Protein AF-A0A0C9UKM1-F1 (afdb_monomer_lite)

Foldseek 3Di:
DDDDDDDDDDDPPPDDDADPVRVCVVDVDPQWDWDDDVPDIDIDGNPDDPPDPVVVVVVVVVVVVVVVVVVVVVVVVVVVVVVVVVVVVVVVVVVVVVVVVVVVVVVVVVVVVVVVVVVVVVVVVVVVVVVVVVVVVVVCCVVCVVPPVVCVVVVNDPVVPPPPPVPPDPDDDDDDPPPPPPPPPPPPPDPPPDPDPPDDDDDDDDDDDDDDDD

pLDDT: mean 70.74, std 19.07, range [40.56, 98.5]

Secondary structure (DSSP, 8-state):
------------TT-----HHHHHHH---TTEEEEEETTEEEEEETTT-----HHHHHHHHHHHHHHHHHHHHHHHHHHHHHHHHHHHHHHHHHHHHHHHHHHHHHHHHHHHHHHHHHHHHHHHHHHHHHHHHHHHHHHHHHHHTT-HHHHHHTT--GGGS----------------------------PPP------------------PPP-

Sequence (214 aa):
MDNEHHAQMQMDSSTHPMSAIQAFKMDPSNEWVIESIPGFVAIKHKMGCSICDASASHFRYRDDYHRLLEDHNVLKETLNSAEALAEELTIQNLTDQVQSLEKELQETKDNSVELSHNEDIILENKRLKRELDYYVGRAQYALHGKDAAWAEKNGYRLSDIPASDDEDDDEDPTGLPTITEDIPQHIPVIPPNSRAHITSKKSGNGSQVIEDHC

Radius of gyration: 57.56 Å; chains: 1; bounding box: 93×78×146 Å

Structure (mmCIF, N/CA/C/O backbone):
data_AF-A0A0C9UKM1-F1
#
_entry.id   AF-A0A0C9UKM1-F1
#
loop_
_atom_site.group_PDB
_atom_site.id
_atom_site.type_symbol
_atom_site.label_atom_id
_atom_site.label_alt_id
_atom_site.label_comp_id
_atom_site.label_asym_id
_atom_site.label_entity_id
_atom_site.label_seq_id
_atom_site.pdbx_PDB_ins_code
_atom_site.Cartn_x
_atom_site.Cartn_y
_atom_site.Cartn_z
_atom_site.occupancy
_atom_site.B_iso_or_equiv
_atom_site.auth_seq_id
_atom_site.auth_comp_id
_atom_site.auth_asym_id
_atom_site.auth_atom_id
_atom_site.pdbx_PDB_model_num
ATOM 1 N N . MET A 1 1 ? 31.462 52.657 -62.375 1.00 49.00 1 MET A N 1
ATOM 2 C CA . MET A 1 1 ? 30.410 51.912 -63.086 1.00 49.00 1 MET A CA 1
ATOM 3 C C . MET A 1 1 ? 31.157 51.048 -64.067 1.00 49.00 1 MET A C 1
ATOM 5 O O . MET A 1 1 ? 31.519 51.576 -65.101 1.00 49.00 1 MET A O 1
ATOM 9 N N . ASP A 1 2 ? 31.418 49.789 -63.733 1.00 45.34 2 ASP A N 1
ATOM 10 C CA . ASP A 1 2 ? 32.060 48.838 -64.643 1.00 45.34 2 ASP A CA 1
ATOM 11 C C . ASP A 1 2 ? 31.388 47.486 -64.389 1.00 45.34 2 ASP A C 1
ATOM 13 O O . ASP A 1 2 ? 31.526 46.913 -63.310 1.00 45.34 2 ASP A O 1
ATOM 17 N N . ASN A 1 3 ? 30.545 47.058 -65.329 1.00 46.44 3 ASN A N 1
ATOM 18 C CA . ASN A 1 3 ? 29.787 45.812 -65.264 1.00 46.44 3 ASN A CA 1
ATOM 19 C C . ASN A 1 3 ? 30.281 44.933 -66.418 1.00 46.44 3 ASN A C 1
ATOM 21 O O . ASN A 1 3 ? 29.969 45.189 -67.581 1.00 46.44 3 ASN A O 1
ATOM 25 N N . GLU A 1 4 ? 31.123 43.959 -66.095 1.00 58.12 4 GLU A N 1
ATOM 26 C CA . GLU A 1 4 ? 31.757 43.057 -67.053 1.00 58.12 4 GLU A CA 1
ATOM 27 C C . GLU A 1 4 ? 30.835 41.847 -67.276 1.00 58.12 4 GLU A C 1
ATOM 29 O O . GLU A 1 4 ? 30.519 41.092 -66.354 1.00 58.12 4 GLU A O 1
ATOM 34 N N . HIS A 1 5 ? 30.324 41.692 -68.497 1.00 54.28 5 HIS A N 1
ATOM 35 C CA . HIS A 1 5 ? 29.411 40.609 -68.853 1.00 54.28 5 HIS A CA 1
ATOM 36 C C . HIS A 1 5 ? 30.189 39.309 -69.097 1.00 54.28 5 HIS A C 1
ATOM 38 O O . HIS A 1 5 ? 30.732 39.092 -70.179 1.00 54.28 5 HIS A O 1
ATOM 44 N N . HIS A 1 6 ? 30.205 38.412 -68.109 1.00 49.19 6 HIS A N 1
ATOM 45 C CA . HIS A 1 6 ? 30.676 37.040 -68.294 1.00 49.19 6 HIS A CA 1
ATOM 46 C C . HIS A 1 6 ? 29.649 36.249 -69.124 1.00 49.19 6 HIS A C 1
ATOM 48 O O . HIS A 1 6 ? 28.580 35.880 -68.638 1.00 49.19 6 HIS A O 1
ATOM 54 N N . ALA A 1 7 ? 29.966 35.995 -70.395 1.00 52.91 7 ALA A N 1
ATOM 55 C CA . ALA A 1 7 ? 29.192 35.101 -71.249 1.00 52.91 7 ALA A CA 1
ATOM 56 C C . ALA A 1 7 ? 29.355 33.650 -70.761 1.00 52.91 7 ALA A C 1
ATOM 58 O O . ALA A 1 7 ? 30.444 33.078 -70.820 1.00 52.91 7 ALA A O 1
ATOM 59 N N . GLN A 1 8 ? 28.273 33.055 -70.260 1.00 50.41 8 GLN A N 1
ATOM 60 C CA . GLN A 1 8 ? 28.233 31.658 -69.841 1.00 50.41 8 GLN A CA 1
ATOM 61 C C . GLN A 1 8 ? 27.955 30.783 -71.075 1.00 50.41 8 GLN A C 1
ATOM 63 O O . GLN A 1 8 ? 26.865 30.824 -71.644 1.00 50.41 8 GLN A O 1
ATOM 68 N N . MET A 1 9 ? 28.958 30.022 -71.521 1.00 52.75 9 MET A N 1
ATOM 69 C CA . MET A 1 9 ? 28.810 29.020 -72.582 1.00 52.75 9 MET A CA 1
ATOM 70 C C . MET A 1 9 ? 27.827 27.941 -72.100 1.00 52.75 9 MET A C 1
ATOM 72 O O . MET A 1 9 ? 28.118 27.226 -71.141 1.00 52.75 9 MET A O 1
ATOM 76 N N . GLN A 1 10 ? 26.654 27.838 -72.730 1.00 50.88 10 GLN A N 1
ATOM 77 C CA . GLN A 1 10 ? 25.724 26.738 -72.477 1.00 50.88 10 GLN A CA 1
ATOM 78 C C . GLN A 1 10 ? 26.322 25.450 -73.054 1.00 50.88 10 GLN A C 1
ATOM 80 O O . GLN A 1 10 ? 26.506 25.325 -74.262 1.00 50.88 10 GLN A O 1
ATOM 85 N N . MET A 1 11 ? 26.668 24.510 -72.174 1.00 44.97 11 MET A N 1
ATOM 86 C CA . MET A 1 11 ? 26.992 23.134 -72.541 1.00 44.97 11 MET A CA 1
ATOM 87 C C . MET A 1 11 ? 25.672 22.379 -72.711 1.00 44.97 11 MET A C 1
ATOM 89 O O . MET A 1 11 ? 24.899 22.265 -71.756 1.00 44.97 11 MET A O 1
ATOM 93 N N . ASP A 1 12 ? 25.415 21.864 -73.912 1.00 40.75 12 ASP A N 1
ATOM 94 C CA . ASP A 1 12 ? 24.258 21.015 -74.183 1.00 40.75 12 ASP A CA 1
ATOM 95 C C . ASP A 1 12 ? 24.246 19.829 -73.206 1.00 40.75 12 ASP A C 1
ATOM 97 O O . ASP A 1 12 ? 25.079 18.922 -73.269 1.00 40.75 12 ASP A O 1
ATOM 101 N N . SER A 1 13 ? 23.271 19.812 -72.294 1.00 50.56 13 SER A N 1
ATOM 102 C CA . SER A 1 13 ? 23.113 18.781 -71.252 1.00 50.56 13 SER A CA 1
ATOM 103 C C . SER A 1 13 ? 22.636 17.423 -71.800 1.00 50.56 13 SER A C 1
ATOM 105 O O . SER A 1 13 ? 22.128 16.586 -71.059 1.00 50.56 13 SER A O 1
ATOM 107 N N . SER A 1 14 ? 22.787 17.179 -73.105 1.00 49.12 14 SER A N 1
ATOM 108 C CA . SER A 1 14 ? 22.313 15.965 -73.777 1.00 49.12 14 SER A CA 1
ATOM 109 C C . SER A 1 14 ? 23.316 14.804 -73.740 1.00 49.12 14 SER A C 1
ATOM 111 O O . SER A 1 14 ? 22.990 13.710 -74.205 1.00 49.12 14 SER A O 1
ATOM 113 N N . THR A 1 15 ? 24.519 14.988 -73.191 1.00 53.03 15 THR A N 1
ATOM 114 C CA . THR A 1 15 ? 25.476 13.881 -73.050 1.00 53.03 15 THR A CA 1
ATOM 115 C C . THR A 1 15 ? 25.157 13.103 -71.779 1.00 53.03 15 THR A C 1
ATOM 117 O O . THR A 1 15 ? 25.587 13.468 -70.688 1.00 53.03 15 THR A O 1
ATOM 120 N N . HIS A 1 16 ? 24.367 12.036 -71.906 1.00 58.25 16 HIS A N 1
ATOM 121 C CA . HIS A 1 16 ? 24.174 11.093 -70.807 1.00 58.25 16 HIS A CA 1
ATOM 122 C C . HIS A 1 16 ? 25.523 10.459 -70.432 1.00 58.25 16 HIS A C 1
ATOM 124 O O . HIS A 1 16 ? 26.166 9.866 -71.305 1.00 58.25 16 HIS A O 1
ATOM 130 N N . PRO A 1 17 ? 25.968 10.559 -69.165 1.00 51.62 17 PRO A N 1
ATOM 131 C CA . PRO A 1 17 ? 27.183 9.891 -68.725 1.00 51.62 17 PRO A CA 1
ATOM 132 C C . PRO A 1 17 ? 26.976 8.379 -68.845 1.00 51.62 17 PRO A C 1
ATOM 134 O O . PRO A 1 17 ? 26.131 7.786 -68.175 1.00 51.62 17 PRO A O 1
ATOM 137 N N . MET A 1 18 ? 27.719 7.760 -69.757 1.00 63.69 18 MET A N 1
ATOM 138 C CA . MET A 1 18 ? 27.618 6.335 -70.039 1.00 63.69 18 MET A CA 1
ATOM 139 C C . MET A 1 18 ? 28.352 5.547 -68.947 1.00 63.69 18 MET A C 1
ATOM 141 O O . MET A 1 18 ? 29.504 5.841 -68.631 1.00 63.69 18 MET A O 1
ATOM 145 N N . SER A 1 19 ? 27.694 4.544 -68.358 1.00 64.19 19 SER A N 1
ATOM 146 C CA . SER A 1 19 ? 28.331 3.669 -67.363 1.00 64.19 19 SER A CA 1
ATOM 147 C C . SER A 1 19 ? 29.469 2.863 -67.998 1.00 64.19 19 SER A C 1
ATOM 149 O O . SER A 1 19 ? 29.355 2.430 -69.144 1.00 64.19 19 SER A O 1
ATOM 151 N N . ALA A 1 20 ? 30.535 2.585 -67.241 1.00 57.16 20 ALA A N 1
ATOM 152 C CA . ALA A 1 20 ? 31.678 1.788 -67.700 1.00 57.16 20 ALA A CA 1
ATOM 153 C C . ALA A 1 20 ? 31.264 0.411 -68.260 1.00 57.16 20 ALA A C 1
ATOM 155 O O . ALA A 1 20 ? 31.807 -0.048 -69.261 1.00 57.16 20 ALA A O 1
ATOM 156 N N . ILE A 1 21 ? 30.240 -0.218 -67.671 1.00 65.12 21 ILE A N 1
ATOM 157 C CA . ILE A 1 21 ? 29.691 -1.501 -68.147 1.00 65.12 21 ILE A CA 1
ATOM 158 C C . ILE A 1 21 ? 29.019 -1.335 -69.516 1.00 65.12 21 ILE A C 1
ATOM 160 O O . ILE A 1 21 ? 29.056 -2.230 -70.358 1.00 65.12 21 ILE A O 1
ATOM 164 N N . GLN A 1 22 ? 28.377 -0.192 -69.735 1.00 66.25 22 GLN A N 1
ATOM 165 C CA . GLN A 1 22 ? 27.657 0.113 -70.964 1.00 66.25 22 GLN A CA 1
ATOM 166 C C . GLN A 1 22 ? 28.630 0.487 -72.091 1.00 66.25 22 GLN A C 1
ATOM 168 O O . GLN A 1 22 ? 28.449 0.025 -73.213 1.00 66.25 22 GLN A O 1
ATOM 173 N N . ALA A 1 23 ? 29.708 1.209 -71.772 1.00 64.12 23 ALA A N 1
ATOM 174 C CA . ALA A 1 23 ? 30.808 1.477 -72.695 1.00 64.12 23 ALA A CA 1
ATOM 175 C C . ALA A 1 23 ? 31.527 0.182 -73.127 1.00 64.12 23 ALA A C 1
ATOM 177 O O . ALA A 1 23 ? 31.704 -0.041 -74.321 1.00 64.12 23 ALA A O 1
ATOM 178 N N . PHE A 1 24 ? 31.833 -0.722 -72.184 1.00 62.81 24 PHE A N 1
ATOM 179 C CA . PHE A 1 24 ? 32.442 -2.028 -72.483 1.00 62.81 24 PHE A CA 1
ATOM 180 C C . PHE A 1 24 ? 31.588 -2.886 -73.430 1.00 62.81 24 PHE A C 1
ATOM 182 O O . PHE A 1 24 ? 32.108 -3.597 -74.284 1.00 62.81 24 PHE A O 1
ATOM 189 N N . LYS A 1 25 ? 30.257 -2.815 -73.298 1.00 67.62 25 LYS A N 1
ATOM 190 C CA . LYS A 1 25 ? 29.329 -3.526 -74.191 1.00 67.62 25 LYS A CA 1
ATOM 191 C C . LYS A 1 25 ? 29.292 -2.951 -75.609 1.00 67.62 25 LYS A C 1
ATOM 193 O O . LYS A 1 25 ? 28.991 -3.696 -76.536 1.00 67.62 25 LYS A O 1
ATOM 198 N N . MET A 1 26 ? 29.523 -1.648 -75.759 1.00 66.31 26 MET A N 1
ATOM 199 C CA . MET A 1 26 ? 29.434 -0.941 -77.041 1.00 66.31 26 MET A CA 1
ATOM 200 C C . MET A 1 26 ? 30.730 -1.049 -77.853 1.00 66.31 26 MET A C 1
ATOM 202 O O . MET A 1 26 ? 30.659 -1.109 -79.077 1.00 66.31 26 MET A O 1
ATOM 206 N N . ASP A 1 27 ? 31.887 -1.115 -77.187 1.00 60.91 27 ASP A N 1
ATOM 207 C CA . ASP A 1 27 ? 33.191 -1.314 -77.824 1.00 60.91 27 ASP A CA 1
ATOM 208 C C . ASP A 1 27 ? 34.017 -2.379 -77.072 1.00 60.91 27 ASP A C 1
ATOM 210 O O . ASP A 1 27 ? 34.777 -2.057 -76.151 1.00 60.91 27 ASP A O 1
ATOM 214 N N . PRO A 1 28 ? 33.869 -3.669 -77.435 1.00 59.16 28 PRO A N 1
ATOM 215 C CA . PRO A 1 28 ? 34.593 -4.777 -76.818 1.00 59.16 28 PRO A CA 1
ATOM 216 C C . PRO A 1 28 ? 36.041 -4.882 -77.330 1.00 59.16 28 PRO A C 1
ATOM 218 O O . PRO A 1 28 ? 36.555 -5.988 -77.523 1.00 59.16 28 PRO A O 1
ATOM 221 N N . SER A 1 29 ? 36.703 -3.751 -77.597 1.00 58.09 29 SER A N 1
ATOM 222 C CA . SER A 1 29 ? 38.094 -3.747 -78.041 1.00 58.09 29 SER A CA 1
ATOM 223 C C . SER A 1 29 ? 38.993 -4.446 -77.011 1.00 58.09 29 SER A C 1
ATOM 225 O O . SER A 1 29 ? 38.740 -4.473 -75.805 1.00 58.09 29 SER A O 1
ATOM 227 N N . ASN A 1 30 ? 40.077 -5.045 -77.487 1.00 52.91 30 ASN A N 1
ATOM 228 C CA . ASN A 1 30 ? 41.067 -5.788 -76.702 1.00 52.91 30 ASN A CA 1
ATOM 229 C C . ASN A 1 30 ? 41.962 -4.892 -75.809 1.00 52.91 30 ASN A C 1
ATOM 231 O O . ASN A 1 30 ? 43.059 -5.298 -75.419 1.00 52.91 30 ASN A O 1
ATOM 235 N N . GLU A 1 31 ? 41.507 -3.679 -75.480 1.00 60.69 31 GLU A N 1
ATOM 236 C CA . GLU A 1 31 ? 42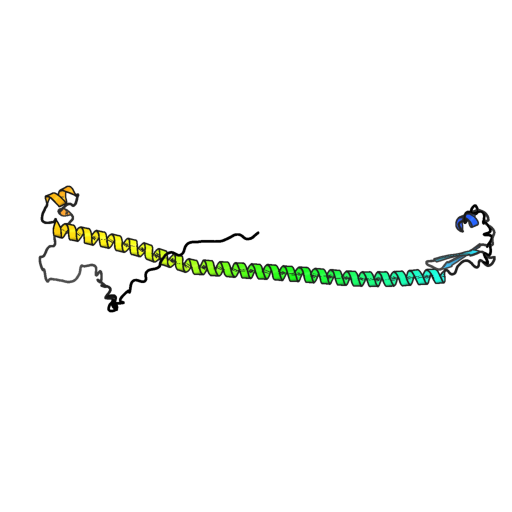.217 -2.679 -74.675 1.00 60.69 31 GLU A CA 1
ATOM 237 C C . GLU A 1 31 ? 41.750 -2.606 -73.210 1.00 60.69 31 GLU A C 1
ATOM 239 O O . GLU A 1 31 ? 42.205 -1.745 -72.458 1.00 60.69 31 GLU A O 1
ATOM 244 N N . TRP A 1 32 ? 40.895 -3.521 -72.754 1.00 63.56 32 TRP A N 1
ATOM 245 C CA . TRP A 1 32 ? 40.498 -3.612 -71.345 1.00 63.56 32 TRP A CA 1
ATOM 246 C C . TRP A 1 32 ? 41.295 -4.701 -70.621 1.00 63.56 32 TRP A C 1
ATOM 248 O O . TRP A 1 32 ? 41.312 -5.856 -71.044 1.00 63.56 32 TRP A O 1
ATOM 258 N N . VAL A 1 33 ? 41.938 -4.346 -69.508 1.00 65.88 33 VAL A N 1
ATOM 259 C CA . VAL A 1 33 ? 42.635 -5.298 -68.633 1.00 65.88 33 VAL A CA 1
ATOM 260 C C . VAL A 1 33 ? 41.828 -5.462 -67.350 1.00 65.88 33 VAL A C 1
ATOM 262 O O . VAL A 1 33 ? 41.538 -4.483 -66.660 1.00 65.88 33 VAL A O 1
ATOM 265 N N . ILE A 1 34 ? 41.463 -6.707 -67.040 1.00 66.38 34 ILE A N 1
ATOM 266 C CA . ILE A 1 34 ? 40.813 -7.078 -65.782 1.00 66.38 34 ILE A CA 1
ATOM 267 C C . ILE A 1 34 ? 41.889 -7.657 -64.868 1.00 66.38 34 ILE A C 1
ATOM 269 O O . ILE A 1 34 ? 42.393 -8.752 -65.111 1.00 66.38 34 ILE A O 1
ATOM 273 N N . GLU A 1 35 ? 42.240 -6.923 -63.819 1.00 65.62 35 GLU A N 1
ATOM 274 C CA . GLU A 1 35 ? 43.090 -7.427 -62.743 1.00 65.62 35 GLU A CA 1
ATOM 275 C C . GLU A 1 35 ? 42.194 -7.838 -61.577 1.00 65.62 35 GLU A C 1
ATOM 277 O O . GLU A 1 35 ? 41.411 -7.037 -61.061 1.00 65.62 35 GLU A O 1
ATOM 282 N N . SER A 1 36 ? 42.300 -9.097 -61.155 1.00 64.94 36 SER A N 1
ATOM 283 C CA . SER A 1 36 ? 41.621 -9.588 -59.961 1.00 64.94 36 SER A CA 1
ATOM 284 C C . SER A 1 36 ? 42.643 -10.046 -58.934 1.00 64.94 36 SER A C 1
ATOM 286 O O . SER A 1 36 ? 43.558 -10.811 -59.232 1.00 64.94 36 SER A O 1
ATOM 288 N N . ILE A 1 37 ? 42.452 -9.565 -57.713 1.00 61.66 37 ILE A N 1
ATOM 289 C CA . ILE A 1 37 ? 43.091 -10.051 -56.492 1.00 61.66 37 ILE A CA 1
ATOM 290 C C . ILE A 1 37 ? 41.968 -10.506 -55.551 1.00 61.66 37 ILE A C 1
ATOM 292 O O . ILE A 1 37 ? 40.868 -9.956 -55.632 1.00 61.66 37 ILE A O 1
ATOM 296 N N . PRO A 1 38 ? 42.178 -11.509 -54.679 1.00 59.75 38 PRO A N 1
ATOM 297 C CA . PRO A 1 38 ? 41.107 -12.038 -53.835 1.00 59.75 38 PRO A CA 1
ATOM 298 C C . PRO A 1 38 ? 40.363 -10.927 -53.073 1.00 59.75 38 PRO A C 1
ATOM 300 O O . PRO A 1 38 ? 40.965 -10.195 -52.292 1.00 59.75 38 PRO A O 1
ATOM 303 N N . GLY A 1 39 ? 39.058 -10.791 -53.337 1.00 68.38 39 GLY A N 1
ATOM 304 C CA . GLY A 1 39 ? 38.183 -9.768 -52.749 1.00 68.38 39 GLY A CA 1
ATOM 305 C C . GLY A 1 39 ? 37.913 -8.532 -53.619 1.00 68.38 39 GLY A C 1
ATOM 306 O O . GLY A 1 39 ? 36.989 -7.788 -53.303 1.00 68.38 39 GLY A O 1
ATOM 307 N N . PHE A 1 40 ? 38.643 -8.321 -54.723 1.00 57.28 40 PHE A N 1
ATOM 308 C CA . PHE A 1 40 ? 38.473 -7.150 -55.592 1.00 57.28 40 PHE A CA 1
ATOM 309 C C . PHE A 1 40 ? 38.677 -7.465 -57.083 1.00 57.28 40 PHE A C 1
ATOM 311 O O . PHE A 1 40 ? 39.503 -8.291 -57.480 1.00 57.28 40 PHE A O 1
ATOM 318 N N . VAL A 1 41 ? 37.935 -6.753 -57.933 1.00 68.81 41 VAL A N 1
ATOM 319 C CA . VAL A 1 41 ? 38.099 -6.775 -59.392 1.00 68.81 41 VAL A CA 1
ATOM 320 C C . VAL A 1 41 ? 38.253 -5.338 -59.869 1.00 68.81 41 VAL A C 1
ATOM 322 O O . VAL A 1 41 ? 37.372 -4.512 -59.639 1.00 68.81 41 VAL A O 1
ATOM 325 N N . ALA A 1 42 ? 39.369 -5.042 -60.529 1.00 64.88 42 ALA A N 1
ATOM 326 C CA . ALA A 1 42 ? 39.619 -3.756 -61.160 1.00 64.88 42 ALA A CA 1
ATOM 327 C C . ALA A 1 42 ? 39.600 -3.925 -62.682 1.00 64.88 42 ALA A C 1
ATOM 329 O O . ALA A 1 42 ? 40.299 -4.776 -63.230 1.00 64.88 42 ALA A O 1
ATOM 330 N N . ILE A 1 43 ? 38.808 -3.099 -63.365 1.00 66.44 43 ILE A N 1
ATOM 331 C CA . ILE A 1 43 ? 38.760 -3.041 -64.829 1.00 66.44 43 ILE A CA 1
ATOM 332 C C . ILE A 1 43 ? 39.427 -1.733 -65.243 1.00 66.44 43 ILE A C 1
ATOM 334 O O . ILE A 1 43 ? 38.946 -0.657 -64.889 1.00 66.44 43 ILE A O 1
ATOM 338 N N . LYS A 1 44 ? 40.550 -1.819 -65.958 1.00 64.88 44 LYS A N 1
ATOM 339 C CA . LYS A 1 44 ? 41.318 -0.658 -66.423 1.00 64.88 44 LYS A CA 1
ATOM 340 C C . LYS A 1 44 ? 41.306 -0.599 -67.947 1.00 64.88 44 LYS A C 1
ATOM 342 O O . LYS A 1 44 ? 41.469 -1.620 -68.613 1.00 64.88 44 LYS A O 1
ATOM 347 N N . HIS A 1 45 ? 41.145 0.604 -68.487 1.00 60.47 45 HIS A N 1
ATOM 348 C CA . HIS A 1 45 ? 41.330 0.879 -69.910 1.00 60.47 45 HIS A CA 1
ATOM 349 C C . HIS A 1 45 ? 42.817 1.122 -70.214 1.00 60.47 45 HIS A C 1
ATOM 351 O O . HIS A 1 45 ? 43.501 1.787 -69.433 1.00 60.47 45 HIS A O 1
ATOM 357 N N . LYS A 1 46 ? 43.324 0.596 -71.335 1.00 60.16 46 LYS A N 1
ATOM 358 C CA . LYS A 1 46 ? 44.750 0.639 -71.706 1.00 60.16 46 LYS A CA 1
ATOM 359 C C . LYS A 1 46 ? 45.229 2.019 -72.160 1.00 60.16 46 LYS A C 1
ATOM 361 O O . LYS A 1 46 ? 46.397 2.337 -71.945 1.00 60.16 46 LYS A O 1
ATOM 366 N N . MET A 1 47 ? 44.361 2.868 -72.717 1.00 53.50 47 MET A N 1
ATOM 367 C CA . MET A 1 47 ? 44.691 4.290 -72.855 1.00 53.50 47 MET A CA 1
ATOM 368 C C . MET A 1 47 ? 44.429 4.990 -71.531 1.00 53.50 47 MET A C 1
ATOM 370 O O . MET A 1 47 ? 43.283 5.035 -71.084 1.00 53.50 47 MET A O 1
ATOM 374 N N . GLY A 1 48 ? 45.520 5.479 -70.931 1.00 53.28 48 GLY A N 1
ATOM 375 C CA . GLY A 1 48 ? 45.616 6.086 -69.606 1.00 53.28 48 GLY A CA 1
ATOM 376 C C . GLY A 1 48 ? 44.378 6.873 -69.208 1.00 53.28 48 GLY A C 1
ATOM 377 O O . GLY A 1 48 ? 44.240 8.056 -69.508 1.00 53.28 48 GLY A O 1
ATOM 378 N N . CYS A 1 49 ? 43.485 6.190 -68.505 1.00 47.16 49 CYS A N 1
ATOM 379 C CA . CYS A 1 49 ? 42.351 6.809 -67.868 1.00 47.16 49 CYS A CA 1
ATOM 380 C C . CYS A 1 49 ? 42.880 7.467 -66.591 1.00 47.16 49 CYS A C 1
ATOM 382 O O . CYS A 1 49 ? 43.288 6.774 -65.662 1.00 47.16 49 CYS A O 1
ATOM 384 N N . SER A 1 50 ? 42.878 8.801 -66.538 1.00 50.06 50 SER A N 1
ATOM 385 C CA . SER A 1 50 ? 43.089 9.567 -65.298 1.00 50.06 50 SER A CA 1
ATOM 386 C C . SER A 1 50 ? 41.968 9.345 -64.273 1.00 50.06 50 SER A C 1
ATOM 388 O O . SER A 1 50 ? 42.014 9.865 -63.160 1.00 50.06 50 SER A O 1
ATOM 390 N N . ILE A 1 51 ? 40.952 8.560 -64.633 1.00 51.94 51 ILE A N 1
ATOM 391 C CA . ILE A 1 51 ? 39.866 8.175 -63.754 1.00 51.94 51 ILE A CA 1
ATOM 392 C C . ILE A 1 51 ? 40.367 7.010 -62.907 1.00 51.94 51 ILE A C 1
ATOM 394 O O . ILE A 1 51 ? 40.382 5.857 -63.335 1.00 51.94 51 ILE A O 1
ATOM 398 N N . CYS A 1 52 ? 40.840 7.345 -61.714 1.00 46.84 52 CYS A N 1
ATOM 399 C CA . CYS A 1 52 ? 40.215 6.900 -60.473 1.00 46.84 52 CYS A CA 1
ATOM 400 C C . CYS A 1 52 ? 41.189 7.151 -59.325 1.00 46.84 52 CYS A C 1
ATOM 402 O O . CYS A 1 52 ? 42.035 6.312 -59.016 1.00 46.84 52 CYS A O 1
ATOM 404 N N . ASP A 1 53 ? 40.980 8.256 -58.619 1.00 48.34 53 ASP A N 1
ATOM 405 C CA . ASP A 1 53 ? 41.468 8.485 -57.256 1.00 48.34 53 ASP A CA 1
ATOM 406 C C . ASP A 1 53 ? 40.722 7.545 -56.269 1.00 48.34 53 ASP A C 1
ATOM 408 O O . ASP A 1 53 ? 40.135 7.951 -55.268 1.00 48.34 53 ASP A O 1
ATOM 412 N N . ALA A 1 54 ? 40.652 6.246 -56.591 1.00 53.50 54 ALA A N 1
ATOM 413 C CA . ALA A 1 54 ? 39.905 5.237 -55.839 1.00 53.50 54 ALA A CA 1
ATOM 414 C C . ALA A 1 54 ? 40.433 5.097 -54.403 1.00 53.50 54 ALA A C 1
ATOM 416 O O . ALA A 1 54 ? 39.661 4.796 -53.488 1.00 53.50 54 ALA A O 1
ATOM 417 N N . SER A 1 55 ? 41.720 5.395 -54.200 1.00 54.78 55 SER A N 1
ATOM 418 C CA . SER A 1 55 ? 42.351 5.536 -52.889 1.00 54.78 55 SER A CA 1
ATOM 419 C C . SER A 1 55 ? 41.628 6.573 -52.025 1.00 54.78 55 SER A C 1
ATOM 421 O O . SER A 1 55 ? 41.290 6.264 -50.885 1.00 54.78 55 SER A O 1
ATOM 423 N N . ALA A 1 56 ? 41.300 7.753 -52.564 1.00 54.41 56 ALA A N 1
ATOM 424 C CA . ALA A 1 56 ? 40.620 8.816 -51.822 1.00 54.41 56 ALA A CA 1
ATOM 425 C C . ALA A 1 56 ? 39.212 8.405 -51.353 1.00 54.41 56 ALA A C 1
ATOM 427 O O . ALA A 1 56 ? 38.808 8.766 -50.248 1.00 54.41 56 ALA A O 1
ATOM 428 N N . SER A 1 57 ? 38.480 7.605 -52.142 1.00 58.44 57 SER A N 1
ATOM 429 C CA . SER A 1 57 ? 37.176 7.069 -51.719 1.00 58.44 57 SER A CA 1
ATOM 430 C C . SER A 1 57 ? 37.311 6.042 -50.590 1.00 58.44 57 SER A C 1
ATOM 432 O O . SER A 1 57 ? 36.560 6.089 -49.620 1.00 58.44 57 SER A O 1
ATOM 434 N N . HIS A 1 58 ? 38.312 5.158 -50.663 1.00 57.31 58 HIS A N 1
ATOM 435 C CA . HIS A 1 58 ? 38.509 4.098 -49.677 1.00 57.31 58 HIS A CA 1
ATOM 436 C C . HIS A 1 58 ? 38.875 4.653 -48.292 1.00 57.31 58 HIS A C 1
ATOM 438 O O . HIS A 1 58 ? 38.380 4.153 -47.283 1.00 57.31 58 HIS A O 1
ATOM 444 N N . PHE A 1 59 ? 39.678 5.724 -48.236 1.00 59.72 59 PHE A N 1
ATOM 445 C CA . PHE A 1 59 ? 39.988 6.404 -46.974 1.00 59.72 59 PHE A CA 1
ATOM 446 C C . PHE A 1 59 ? 38.744 7.043 -46.332 1.00 59.72 59 PHE A C 1
ATOM 448 O O . PHE A 1 59 ? 38.535 6.871 -45.136 1.00 59.72 59 PHE A O 1
ATOM 455 N N . ARG A 1 60 ? 37.863 7.679 -47.121 1.00 65.62 60 ARG A N 1
ATOM 456 C CA . ARG A 1 60 ? 36.618 8.300 -46.618 1.00 65.62 60 ARG A CA 1
ATOM 457 C C . ARG A 1 60 ? 35.676 7.277 -45.972 1.00 65.62 60 ARG A C 1
ATOM 459 O O . ARG A 1 60 ? 35.210 7.496 -44.861 1.00 65.62 60 ARG A O 1
ATOM 466 N N . TYR A 1 61 ? 35.461 6.133 -46.627 1.00 67.69 61 TYR A N 1
ATOM 467 C CA . TYR A 1 61 ? 34.606 5.066 -46.088 1.00 67.69 61 TYR A CA 1
ATOM 468 C C . TYR A 1 61 ? 35.159 4.441 -44.804 1.00 67.69 61 TYR A C 1
ATOM 470 O O . TYR A 1 61 ? 34.391 4.039 -43.930 1.00 67.69 61 TYR A O 1
ATOM 478 N N . ARG A 1 62 ? 36.486 4.349 -44.677 1.00 73.06 62 ARG A N 1
ATOM 479 C CA . ARG A 1 62 ? 37.128 3.811 -43.476 1.00 73.06 62 ARG A CA 1
ATOM 480 C C . ARG A 1 62 ? 36.940 4.738 -42.277 1.00 73.06 62 ARG A C 1
ATOM 482 O O . ARG A 1 62 ? 36.602 4.258 -41.197 1.00 73.06 62 ARG A O 1
ATOM 489 N N . ASP A 1 63 ? 37.108 6.040 -42.478 1.00 80.19 63 ASP A N 1
ATOM 490 C CA . ASP A 1 63 ? 36.906 7.038 -41.425 1.00 80.19 63 ASP A CA 1
ATOM 491 C C . ASP A 1 63 ? 35.429 7.110 -41.000 1.00 80.19 63 ASP A C 1
ATOM 493 O O . ASP A 1 63 ? 35.127 7.175 -39.809 1.00 80.19 63 ASP A O 1
ATOM 497 N N . ASP A 1 64 ? 34.496 7.000 -41.954 1.00 87.50 64 ASP A N 1
ATOM 498 C CA . ASP A 1 64 ? 33.059 6.925 -41.665 1.00 87.50 64 ASP A CA 1
ATOM 499 C C . ASP A 1 64 ? 32.688 5.684 -40.840 1.00 87.50 64 ASP A C 1
ATOM 501 O O . ASP A 1 64 ? 31.878 5.779 -39.916 1.00 87.50 64 ASP A O 1
ATOM 505 N N . TYR A 1 65 ? 33.302 4.531 -41.125 1.00 87.00 65 TYR A N 1
ATOM 506 C CA . TYR A 1 65 ? 33.093 3.309 -40.346 1.00 87.00 65 TYR A CA 1
ATOM 507 C C . TYR A 1 65 ? 33.609 3.443 -38.907 1.00 87.00 65 TYR A C 1
ATOM 509 O O . TYR A 1 65 ? 32.928 3.031 -37.969 1.00 87.00 65 TYR A O 1
ATOM 517 N N . HIS A 1 66 ? 34.794 4.033 -38.717 1.00 87.94 66 HIS A N 1
ATOM 518 C CA . HIS A 1 66 ? 35.347 4.255 -37.380 1.00 87.94 66 HIS A CA 1
ATOM 519 C C . HIS A 1 66 ? 34.485 5.215 -36.554 1.00 87.94 66 HIS A C 1
ATOM 521 O O . HIS A 1 66 ? 34.172 4.894 -35.410 1.00 87.94 66 HIS A O 1
ATOM 527 N N . ARG A 1 67 ? 34.017 6.318 -37.152 1.00 93.00 67 ARG A N 1
ATOM 528 C CA . ARG A 1 67 ? 33.094 7.248 -36.486 1.00 93.00 67 ARG A CA 1
ATOM 529 C C . ARG A 1 67 ? 31.790 6.562 -36.070 1.00 93.00 67 ARG A C 1
ATOM 531 O O . ARG A 1 67 ? 31.361 6.703 -34.934 1.00 93.00 67 ARG A O 1
ATOM 538 N N . LEU A 1 68 ? 31.191 5.764 -36.958 1.00 95.00 68 LEU A N 1
ATOM 539 C CA . LEU A 1 68 ? 29.965 5.024 -36.642 1.00 95.00 68 LEU A CA 1
ATOM 540 C C . LEU A 1 68 ? 30.169 4.025 -35.491 1.00 95.00 68 LEU A C 1
ATOM 542 O O . LEU A 1 68 ? 29.271 3.824 -34.674 1.00 95.00 68 LEU A O 1
ATOM 546 N N . LEU A 1 69 ? 31.341 3.389 -35.424 1.00 94.62 69 LEU A N 1
ATOM 547 C CA . LEU A 1 69 ? 31.682 2.463 -34.347 1.00 94.62 69 LEU A CA 1
ATOM 548 C C . LEU A 1 69 ? 31.835 3.184 -32.998 1.00 94.62 69 LEU A C 1
ATOM 550 O O . LEU A 1 69 ? 31.394 2.658 -31.976 1.00 94.62 69 LEU A O 1
ATOM 554 N N . GLU A 1 70 ? 32.434 4.375 -32.990 1.00 95.81 70 GLU A N 1
ATOM 555 C CA . GLU A 1 70 ? 32.520 5.234 -31.803 1.00 95.81 70 GLU A CA 1
ATOM 556 C C . GLU A 1 70 ? 31.128 5.666 -31.335 1.00 95.81 70 GLU A C 1
ATOM 558 O O . GLU A 1 70 ? 30.782 5.426 -30.178 1.00 95.81 70 GLU A O 1
ATOM 563 N N . ASP A 1 71 ? 30.298 6.185 -32.244 1.00 97.31 71 ASP A N 1
ATOM 564 C CA . ASP A 1 71 ? 28.917 6.586 -31.950 1.00 97.31 71 ASP A CA 1
ATOM 565 C C . ASP A 1 71 ? 28.101 5.418 -31.376 1.00 97.31 71 ASP A C 1
ATOM 567 O O . ASP A 1 71 ? 27.362 5.580 -30.404 1.00 97.31 71 ASP A O 1
ATOM 571 N N . HIS A 1 72 ? 28.265 4.211 -31.929 1.00 96.25 72 HIS A N 1
ATOM 572 C CA . HIS A 1 72 ? 27.616 3.007 -31.412 1.00 96.25 72 HIS A CA 1
ATOM 573 C C . HIS A 1 72 ? 28.056 2.680 -29.978 1.00 96.25 72 HIS A C 1
ATOM 575 O O . HIS A 1 72 ? 27.225 2.317 -29.145 1.00 96.25 72 HIS A O 1
ATOM 581 N N . ASN A 1 73 ? 29.350 2.791 -29.671 1.00 96.88 73 ASN A N 1
ATOM 582 C CA . ASN A 1 73 ? 29.851 2.529 -28.323 1.00 96.88 73 ASN A CA 1
ATOM 583 C C . ASN A 1 73 ? 29.333 3.567 -27.323 1.00 96.88 73 ASN A C 1
ATOM 585 O O . ASN A 1 73 ? 28.856 3.182 -26.258 1.00 96.88 73 ASN A O 1
ATOM 589 N N . VAL A 1 74 ? 29.327 4.848 -27.698 1.00 97.94 74 VAL A N 1
ATOM 590 C CA . VAL A 1 74 ? 28.744 5.924 -26.882 1.00 97.94 74 VAL A CA 1
ATOM 591 C C . VAL A 1 74 ? 27.252 5.675 -26.645 1.00 97.94 74 VAL A C 1
ATOM 593 O O . VAL A 1 74 ? 26.766 5.783 -25.519 1.00 97.94 74 VAL A O 1
ATOM 596 N N . LEU A 1 75 ? 26.505 5.282 -27.679 1.00 97.94 75 LEU A N 1
ATOM 597 C CA . LEU A 1 75 ? 25.084 4.966 -27.543 1.00 97.94 75 LEU A CA 1
ATOM 598 C C . LEU A 1 75 ? 24.850 3.764 -26.616 1.00 97.94 75 LEU A C 1
ATOM 600 O O . LEU A 1 75 ? 23.946 3.778 -25.787 1.00 97.94 75 LEU A O 1
ATOM 604 N N . LYS A 1 76 ? 25.685 2.729 -26.719 1.00 98.06 76 LYS A N 1
ATOM 605 C CA . LYS A 1 76 ? 25.614 1.556 -25.844 1.00 98.06 76 LYS A CA 1
ATOM 606 C C . LYS A 1 76 ? 25.892 1.919 -24.383 1.00 98.06 76 LYS A C 1
ATOM 608 O O . LYS A 1 76 ? 25.191 1.448 -23.494 1.00 98.06 76 LYS A O 1
ATOM 613 N N . GLU A 1 77 ? 26.897 2.753 -24.128 1.00 98.25 77 GLU A N 1
ATOM 614 C CA . GLU A 1 77 ? 27.224 3.218 -22.776 1.00 98.25 77 GLU A CA 1
ATOM 615 C C . GLU A 1 77 ? 26.118 4.103 -22.194 1.00 98.25 77 GLU A C 1
ATOM 617 O O . GLU A 1 77 ? 25.732 3.919 -21.040 1.00 98.25 77 GLU A O 1
ATOM 622 N N . THR A 1 78 ? 25.553 5.012 -22.994 1.00 98.38 78 THR A N 1
ATOM 623 C CA . THR A 1 78 ? 24.439 5.863 -22.548 1.00 98.38 78 THR A CA 1
ATOM 624 C C . THR A 1 78 ? 23.180 5.054 -22.256 1.00 98.38 78 THR A C 1
ATOM 626 O O . THR A 1 78 ? 22.519 5.326 -21.257 1.00 98.38 78 THR A O 1
ATOM 629 N N . LEU A 1 79 ? 22.878 4.025 -23.055 1.00 98.25 79 LEU A N 1
ATOM 630 C C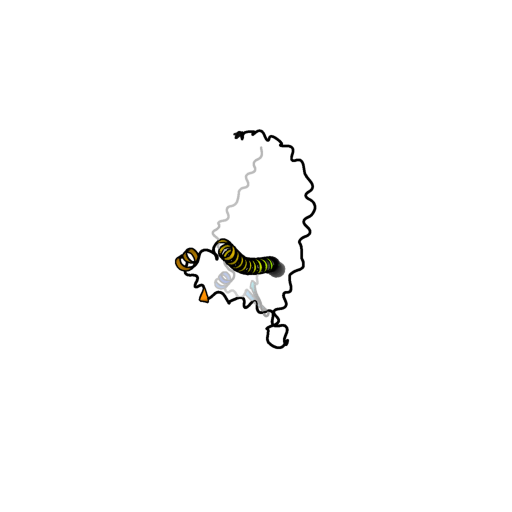A . LEU A 1 79 ? 21.764 3.114 -22.794 1.00 98.25 79 LEU A CA 1
ATOM 631 C C . LEU A 1 79 ? 21.940 2.377 -21.461 1.00 98.25 79 LEU A C 1
ATOM 633 O O . LEU A 1 79 ? 21.043 2.427 -20.626 1.00 98.25 79 LEU A O 1
ATOM 637 N N . ASN A 1 80 ? 23.108 1.768 -21.233 1.00 98.00 80 ASN A N 1
ATOM 638 C CA . ASN A 1 80 ? 23.398 1.064 -19.980 1.00 98.00 80 ASN A CA 1
ATOM 639 C C . ASN A 1 80 ? 23.339 2.010 -18.768 1.00 98.00 80 ASN A C 1
ATOM 641 O O . ASN A 1 80 ? 22.856 1.637 -17.702 1.00 98.00 80 ASN A O 1
ATOM 645 N N . SER A 1 81 ? 23.820 3.249 -18.922 1.00 98.12 81 SER A N 1
ATOM 646 C CA . SER A 1 81 ? 23.742 4.261 -17.866 1.00 98.12 81 SER A CA 1
ATOM 647 C C . SER A 1 81 ? 22.300 4.675 -17.573 1.00 98.12 81 SER A C 1
ATOM 649 O O . SER A 1 81 ? 21.955 4.874 -16.411 1.00 98.12 81 SER A O 1
ATOM 651 N N . ALA A 1 82 ? 21.465 4.836 -18.601 1.00 97.81 82 ALA A N 1
ATOM 652 C CA . ALA A 1 82 ? 20.060 5.190 -18.435 1.00 97.81 82 ALA A CA 1
ATOM 653 C C . ALA A 1 82 ? 19.258 4.049 -17.792 1.00 97.81 82 ALA A C 1
ATOM 655 O O . ALA A 1 82 ? 18.409 4.310 -16.944 1.00 97.81 82 ALA A O 1
ATOM 656 N N . GLU A 1 83 ? 19.553 2.800 -18.159 1.00 97.94 83 GLU A N 1
ATOM 657 C CA . GLU A 1 83 ? 18.976 1.601 -17.543 1.00 97.94 83 GLU A CA 1
ATOM 658 C C . GLU A 1 83 ? 19.319 1.530 -16.049 1.00 97.94 83 GLU A C 1
ATOM 660 O O . GLU A 1 83 ? 18.410 1.467 -15.224 1.00 97.94 83 GLU A O 1
ATOM 665 N N . ALA A 1 84 ? 20.599 1.676 -15.689 1.00 97.69 84 ALA A N 1
ATOM 666 C CA . ALA A 1 84 ? 21.033 1.680 -14.291 1.00 97.69 84 ALA A CA 1
ATOM 667 C C . ALA A 1 84 ? 20.366 2.798 -13.465 1.00 97.69 84 ALA A C 1
ATOM 669 O O . ALA A 1 84 ? 19.916 2.560 -12.345 1.00 97.69 84 ALA A O 1
ATOM 670 N N . LEU A 1 85 ? 20.244 4.007 -14.027 1.00 98.06 85 LEU A N 1
ATOM 671 C CA . LEU A 1 85 ? 19.544 5.117 -13.370 1.00 98.06 85 LEU A CA 1
ATOM 672 C C . LEU A 1 85 ? 18.048 4.830 -13.183 1.00 98.06 85 LEU A C 1
ATOM 674 O O . LEU A 1 85 ? 17.477 5.175 -12.150 1.00 98.06 85 LEU A O 1
ATOM 678 N N . ALA A 1 86 ? 17.394 4.209 -14.166 1.00 97.00 86 ALA A N 1
ATOM 679 C CA . ALA A 1 86 ? 15.983 3.851 -14.064 1.00 97.00 86 ALA A CA 1
ATOM 680 C C . ALA A 1 86 ? 15.740 2.777 -12.989 1.00 97.00 86 ALA A C 1
ATOM 682 O O . ALA A 1 86 ? 14.764 2.867 -12.237 1.00 97.00 86 ALA A O 1
ATOM 683 N N . GLU A 1 87 ? 16.633 1.790 -12.885 1.00 97.56 87 GLU A N 1
ATOM 684 C CA . GLU A 1 87 ? 16.603 0.781 -11.824 1.00 97.56 87 GLU A CA 1
ATOM 685 C C . GLU A 1 87 ? 16.795 1.413 -10.443 1.00 97.56 87 GLU A C 1
ATOM 687 O O . GLU A 1 87 ? 15.994 1.163 -9.543 1.00 97.56 87 GLU A O 1
ATOM 692 N N . GLU A 1 88 ? 17.792 2.288 -10.284 1.00 97.56 88 GLU A N 1
ATOM 693 C CA . GLU A 1 88 ? 18.064 2.987 -9.024 1.00 97.56 88 GLU A CA 1
ATOM 694 C C . GLU A 1 88 ? 16.862 3.826 -8.565 1.00 97.56 88 GLU A C 1
ATOM 696 O O . GLU A 1 88 ? 16.423 3.710 -7.419 1.00 97.56 88 GLU A O 1
ATOM 701 N N . LEU A 1 89 ? 16.256 4.603 -9.471 1.00 97.00 89 LEU A N 1
ATOM 702 C CA . LEU A 1 89 ? 15.051 5.382 -9.168 1.00 97.00 89 LEU A CA 1
ATOM 703 C C . LEU A 1 89 ? 13.865 4.492 -8.776 1.00 97.00 89 LEU A C 1
ATOM 705 O O . LEU A 1 89 ? 13.086 4.845 -7.887 1.00 97.00 89 LEU A O 1
ATOM 709 N N . THR A 1 90 ? 13.726 3.331 -9.416 1.00 96.06 90 THR A N 1
ATOM 710 C CA . THR A 1 90 ? 12.658 2.374 -9.102 1.00 96.06 90 THR A CA 1
ATOM 711 C C . THR A 1 90 ? 12.864 1.751 -7.723 1.00 96.06 90 THR A C 1
ATOM 713 O O . THR A 1 90 ? 11.915 1.666 -6.943 1.00 96.06 90 THR A O 1
ATOM 716 N N . ILE A 1 91 ? 14.099 1.366 -7.391 1.00 97.44 91 ILE A N 1
ATOM 717 C CA . ILE A 1 91 ? 14.462 0.823 -6.077 1.00 97.44 91 ILE A CA 1
ATOM 718 C C . ILE A 1 91 ? 14.226 1.867 -4.985 1.00 97.44 91 ILE A C 1
ATOM 720 O O . ILE A 1 91 ? 13.638 1.539 -3.953 1.00 97.44 91 ILE A O 1
ATOM 724 N N . GLN A 1 92 ? 14.627 3.121 -5.214 1.00 97.44 92 GLN A N 1
ATOM 725 C CA . GLN A 1 92 ? 14.414 4.199 -4.250 1.00 97.44 92 GLN A CA 1
ATOM 726 C C . GLN A 1 92 ? 12.920 4.427 -3.995 1.00 97.44 92 GLN A C 1
ATOM 728 O O . GLN A 1 92 ? 12.486 4.424 -2.848 1.00 97.44 92 GLN A O 1
ATOM 733 N N . ASN A 1 93 ? 12.115 4.521 -5.056 1.00 98.06 93 ASN A N 1
ATOM 734 C CA . ASN A 1 93 ? 10.667 4.693 -4.939 1.00 98.06 93 ASN A CA 1
ATOM 735 C C . ASN A 1 93 ? 9.999 3.545 -4.159 1.00 98.06 93 ASN A C 1
ATOM 737 O O . ASN A 1 93 ? 9.149 3.777 -3.301 1.00 98.06 93 ASN A O 1
ATOM 741 N N . LEU A 1 94 ? 10.383 2.296 -4.435 1.00 98.31 94 LEU A N 1
ATOM 742 C CA . LEU A 1 94 ? 9.868 1.144 -3.689 1.00 98.31 94 LEU A CA 1
ATOM 743 C C . LEU A 1 94 ? 10.315 1.168 -2.223 1.00 98.31 94 LEU A C 1
ATOM 745 O O . LEU A 1 94 ? 9.528 0.829 -1.344 1.00 98.31 94 LEU A O 1
ATOM 749 N N . THR A 1 95 ? 11.546 1.601 -1.951 1.00 98.31 95 THR A N 1
ATOM 750 C CA . THR A 1 95 ? 12.074 1.738 -0.586 1.00 98.31 95 THR A CA 1
ATOM 751 C C . THR A 1 95 ? 11.274 2.765 0.211 1.00 98.31 95 THR A C 1
ATOM 753 O O . THR A 1 95 ? 10.846 2.469 1.326 1.00 98.31 95 THR A O 1
ATOM 756 N N . ASP A 1 96 ? 10.998 3.929 -0.377 1.00 98.12 96 ASP A N 1
ATOM 757 C CA . ASP A 1 96 ? 10.205 4.985 0.259 1.00 98.12 96 ASP A CA 1
ATOM 758 C C . ASP A 1 96 ? 8.768 4.509 0.542 1.00 98.12 96 ASP A C 1
ATOM 760 O O . ASP A 1 96 ? 8.218 4.764 1.615 1.00 98.12 96 ASP A O 1
ATOM 764 N N . GLN A 1 97 ? 8.169 3.754 -0.388 1.00 98.38 97 GLN A N 1
ATOM 765 C CA . GLN A 1 97 ? 6.845 3.154 -0.199 1.00 98.38 97 GLN A CA 1
ATOM 766 C C . GLN A 1 97 ? 6.826 2.127 0.936 1.00 98.38 97 GLN A C 1
ATOM 768 O O . GLN A 1 97 ? 5.920 2.162 1.768 1.00 98.38 97 GLN A O 1
ATOM 773 N N . VAL A 1 98 ? 7.818 1.231 0.998 1.00 98.25 98 VAL A N 1
ATOM 774 C CA . VAL A 1 98 ? 7.928 0.237 2.077 1.00 98.25 98 VAL A CA 1
ATOM 775 C C . VAL A 1 98 ? 8.073 0.935 3.426 1.00 98.25 98 VAL A C 1
ATOM 777 O O . VAL A 1 98 ? 7.326 0.616 4.344 1.00 98.25 98 VAL A O 1
ATOM 780 N N . GLN A 1 99 ? 8.943 1.941 3.534 1.00 98.50 99 GLN A N 1
ATOM 781 C CA . GLN A 1 99 ? 9.110 2.709 4.772 1.00 98.50 99 GLN A CA 1
ATOM 782 C C . GLN A 1 99 ? 7.830 3.450 5.181 1.00 98.50 99 GLN A C 1
ATOM 784 O O . GLN A 1 99 ? 7.483 3.495 6.363 1.00 98.50 99 GLN A O 1
ATOM 789 N N . SER A 1 100 ? 7.102 4.016 4.214 1.00 98.44 100 SER A N 1
ATOM 790 C CA . SER A 1 100 ? 5.810 4.657 4.470 1.00 98.44 100 SER A CA 1
ATOM 791 C C . SER A 1 100 ? 4.784 3.660 5.016 1.00 98.44 100 SER A C 1
ATOM 793 O O . SER A 1 100 ? 4.104 3.961 5.997 1.00 98.44 100 SER A O 1
ATOM 795 N N . LEU A 1 101 ? 4.688 2.471 4.415 1.00 98.31 101 LEU A N 1
ATOM 796 C CA . LEU A 1 101 ? 3.771 1.416 4.852 1.00 98.31 101 LEU A CA 1
ATOM 797 C C . LEU A 1 101 ? 4.160 0.834 6.215 1.00 98.31 101 LEU A C 1
ATOM 799 O O . LEU A 1 101 ? 3.290 0.584 7.044 1.00 98.31 101 LEU A O 1
ATOM 803 N N . GLU A 1 102 ? 5.452 0.646 6.481 1.00 98.19 102 GLU A N 1
ATOM 804 C CA . GLU A 1 102 ? 5.948 0.205 7.790 1.00 98.19 102 GLU A CA 1
ATOM 805 C C . GLU A 1 102 ? 5.575 1.200 8.892 1.00 98.19 102 GLU A C 1
ATOM 807 O O . GLU A 1 102 ? 5.152 0.797 9.978 1.00 98.19 102 GLU A O 1
ATOM 812 N N . LYS A 1 103 ? 5.670 2.503 8.603 1.00 97.56 103 LYS A N 1
ATOM 813 C CA . LYS A 1 103 ? 5.256 3.555 9.532 1.00 97.56 103 LYS A CA 1
ATOM 814 C C . LYS A 1 103 ? 3.753 3.508 9.816 1.00 97.56 103 LYS A C 1
ATOM 816 O O . LYS A 1 103 ? 3.363 3.567 10.979 1.00 97.56 103 LYS A O 1
ATOM 821 N N . GLU A 1 104 ? 2.924 3.375 8.783 1.00 97.75 104 GLU A N 1
ATOM 822 C CA . GLU A 1 104 ? 1.465 3.259 8.928 1.00 97.75 104 GLU A CA 1
ATOM 823 C C . GLU A 1 104 ? 1.073 1.997 9.718 1.00 97.75 104 GLU A C 1
ATOM 825 O O . GLU A 1 104 ? 0.205 2.026 10.595 1.00 97.75 104 GLU A O 1
ATOM 830 N N . LEU A 1 105 ? 1.763 0.881 9.475 1.00 96.56 105 LEU A N 1
ATOM 831 C CA . LEU A 1 105 ? 1.549 -0.363 10.209 1.00 96.56 105 LEU A CA 1
ATOM 832 C C . LEU A 1 105 ? 1.931 -0.233 11.691 1.00 96.56 105 LEU A C 1
ATOM 834 O O . LEU A 1 105 ? 1.243 -0.771 12.558 1.00 96.56 105 LEU A O 1
ATOM 838 N N . GLN A 1 106 ? 3.000 0.497 12.003 1.00 95.31 106 GLN A N 1
ATOM 839 C CA . GLN A 1 106 ? 3.382 0.758 13.387 1.00 95.31 106 GLN A CA 1
ATOM 840 C C . GLN A 1 106 ? 2.368 1.677 14.091 1.00 95.31 106 GLN A C 1
ATOM 842 O O . GLN A 1 106 ? 1.947 1.366 15.201 1.00 95.31 106 GLN A O 1
ATOM 847 N N . GLU A 1 107 ? 1.895 2.735 13.428 1.00 94.88 107 GLU A N 1
ATOM 848 C CA . GLU A 1 107 ? 0.874 3.645 13.971 1.00 94.88 107 GLU A CA 1
ATOM 849 C C . GLU A 1 107 ? -0.455 2.925 14.251 1.00 94.88 107 GLU A C 1
ATOM 851 O O . GLU A 1 107 ? -1.034 3.060 15.327 1.00 94.88 107 GLU A O 1
ATOM 856 N N . THR A 1 108 ? -0.926 2.089 13.322 1.00 93.25 108 THR A N 1
ATOM 857 C CA . THR A 1 108 ? -2.155 1.298 13.523 1.00 93.25 108 THR A CA 1
ATOM 858 C C . THR A 1 108 ? -2.020 0.279 14.652 1.00 93.25 108 THR A C 1
ATOM 860 O O . THR A 1 108 ? -2.979 0.047 15.393 1.00 93.25 108 THR A O 1
ATOM 863 N N . LYS A 1 109 ? -0.832 -0.304 14.830 1.00 91.19 109 LYS A N 1
ATOM 864 C CA . LYS A 1 109 ? -0.533 -1.200 15.949 1.00 91.19 109 LYS A CA 1
ATOM 865 C C . LYS A 1 109 ? -0.531 -0.459 17.284 1.00 91.19 109 LYS A C 1
ATOM 867 O O . LYS A 1 109 ? -1.092 -0.974 18.250 1.00 91.19 109 LYS A O 1
ATOM 872 N N . ASP A 1 110 ? 0.044 0.735 17.333 1.00 88.31 110 ASP A N 1
ATOM 873 C CA . ASP A 1 110 ? 0.055 1.560 18.542 1.00 88.31 110 ASP A CA 1
ATOM 874 C C . ASP A 1 110 ? -1.373 2.017 18.902 1.00 88.31 110 ASP A C 1
ATOM 876 O O . ASP A 1 110 ? -1.791 1.895 20.054 1.00 88.31 110 ASP A O 1
ATOM 880 N N . ASN A 1 111 ? -2.195 2.373 17.909 1.00 87.50 111 ASN A N 1
ATOM 881 C CA . ASN A 1 111 ? -3.623 2.673 18.095 1.00 87.50 111 ASN A CA 1
ATOM 882 C C . ASN A 1 111 ? -4.440 1.451 18.561 1.00 87.50 111 ASN A C 1
ATOM 884 O O . ASN A 1 111 ? -5.449 1.586 19.257 1.00 87.50 111 ASN A O 1
ATOM 888 N N . SER A 1 112 ? -4.015 0.231 18.216 1.00 84.88 112 SER A N 1
ATOM 889 C CA . SER A 1 112 ? -4.651 -0.992 18.721 1.00 84.88 112 SER A CA 1
ATOM 890 C C . SER A 1 112 ? -4.470 -1.161 20.230 1.00 84.88 112 SER A C 1
ATOM 892 O O . SER A 1 112 ? -5.324 -1.771 20.876 1.00 84.88 112 SER A O 1
ATOM 894 N N . VAL A 1 113 ? -3.385 -0.636 20.805 1.00 81.44 113 VAL A N 1
ATOM 895 C CA . VAL A 1 113 ? -3.190 -0.643 22.260 1.00 81.44 113 VAL A CA 1
ATOM 896 C C . VAL A 1 113 ? -4.237 0.253 22.927 1.00 81.44 113 VAL A C 1
ATOM 898 O O . VAL A 1 113 ? -4.848 -0.157 23.914 1.00 81.44 113 VAL A O 1
ATOM 901 N N . GLU A 1 114 ? -4.546 1.415 22.347 1.00 77.31 114 GLU A N 1
ATOM 902 C CA . GLU A 1 114 ? -5.638 2.272 22.832 1.00 77.31 114 GLU A CA 1
ATOM 903 C C . GLU A 1 114 ? -7.013 1.592 22.721 1.00 77.31 114 GLU A C 1
ATOM 905 O O . GLU A 1 114 ? -7.847 1.727 23.619 1.00 77.31 114 GLU A O 1
ATOM 910 N N . LEU A 1 115 ? -7.253 0.796 21.669 1.00 78.94 115 LEU A N 1
ATOM 911 C CA . LEU A 1 115 ? -8.477 -0.009 21.559 1.00 78.94 115 LEU A CA 1
ATOM 912 C C . LEU A 1 115 ? -8.611 -1.032 22.694 1.00 78.94 115 LEU A C 1
ATOM 914 O O . LEU A 1 115 ? -9.711 -1.183 23.227 1.00 78.94 115 LEU A O 1
ATOM 918 N N . SER A 1 116 ? -7.518 -1.683 23.106 1.00 83.88 116 SER A N 1
ATOM 919 C CA . SER A 1 116 ? -7.553 -2.621 24.241 1.00 83.88 116 SER A CA 1
ATOM 920 C C . SER A 1 116 ? -7.931 -1.931 25.559 1.00 83.88 116 SER A C 1
ATOM 922 O O . SER A 1 116 ? -8.738 -2.453 26.323 1.00 83.88 116 SER A O 1
ATOM 924 N N . HIS A 1 117 ? -7.465 -0.696 25.778 1.00 87.75 117 HIS A N 1
ATOM 925 C CA . HIS A 1 117 ? -7.845 0.093 26.951 1.00 87.75 117 HIS A CA 1
ATOM 926 C C . HIS A 1 117 ? -9.350 0.413 26.988 1.00 87.75 117 HIS A C 1
ATOM 928 O O . HIS A 1 117 ? -9.976 0.392 28.049 1.00 87.75 117 HIS A O 1
ATOM 934 N N . ASN A 1 118 ? -9.959 0.668 25.827 1.00 90.00 118 ASN A N 1
ATOM 935 C CA . ASN A 1 118 ? -11.402 0.894 25.737 1.00 90.00 118 ASN A CA 1
ATOM 936 C C . ASN A 1 118 ? -12.214 -0.366 26.074 1.00 90.00 118 ASN A C 1
ATOM 938 O O . ASN A 1 118 ? -13.283 -0.255 26.676 1.00 90.00 118 ASN A O 1
ATOM 942 N N . GLU A 1 119 ? -11.723 -1.555 25.717 1.00 91.69 119 GLU A N 1
ATOM 943 C CA . GLU A 1 119 ? -12.367 -2.823 26.076 1.00 91.69 119 GLU A CA 1
ATOM 944 C C . GLU A 1 119 ? -12.391 -3.030 27.598 1.00 91.69 119 GLU A C 1
ATOM 946 O O . GLU A 1 119 ? -13.454 -3.315 28.161 1.00 91.69 119 GLU A O 1
ATOM 951 N N . ASP A 1 120 ? -11.271 -2.767 28.278 1.00 93.81 120 ASP A N 1
ATOM 952 C CA . ASP A 1 120 ? -11.185 -2.809 29.742 1.00 93.81 120 ASP A CA 1
ATOM 953 C C . ASP A 1 120 ? -12.182 -1.837 30.396 1.00 93.81 120 ASP A C 1
ATOM 955 O O . ASP A 1 120 ? -12.923 -2.206 31.313 1.00 93.81 120 ASP A O 1
ATOM 959 N N . ILE A 1 121 ? -12.279 -0.606 29.878 1.00 95.69 121 ILE A N 1
ATOM 960 C CA . ILE A 1 121 ? -13.246 0.397 30.351 1.00 95.69 121 ILE A CA 1
ATOM 961 C C . ILE A 1 121 ? -14.694 -0.086 30.167 1.00 95.69 121 ILE A C 1
ATOM 963 O O . ILE A 1 121 ? -15.543 0.141 31.036 1.00 95.69 121 ILE A O 1
ATOM 967 N N . ILE A 1 122 ? -15.021 -0.740 29.049 1.00 96.75 122 ILE A N 1
ATOM 968 C CA . ILE A 1 122 ? -16.369 -1.274 28.796 1.00 96.75 122 ILE A CA 1
ATOM 969 C 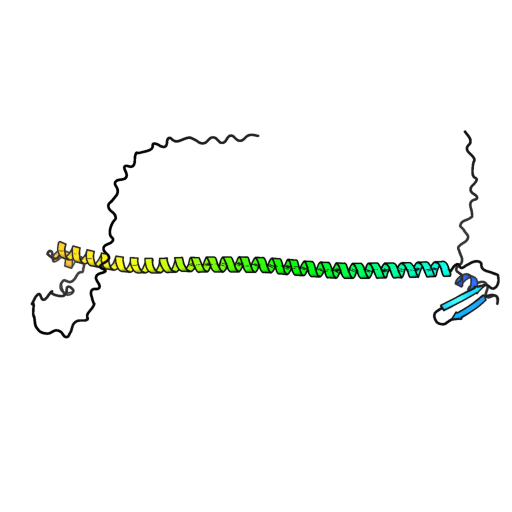C . ILE A 1 122 ? -16.708 -2.382 29.803 1.00 96.75 122 ILE A C 1
ATOM 971 O O . ILE A 1 122 ? -17.821 -2.406 30.346 1.00 96.75 122 ILE A O 1
ATOM 975 N N . LEU A 1 123 ? -15.763 -3.284 30.079 1.00 96.50 123 LEU A N 1
ATOM 976 C CA . LEU A 1 123 ? -15.943 -4.356 31.058 1.00 96.50 123 LEU A CA 1
ATOM 977 C C . LEU A 1 123 ? -16.130 -3.805 32.476 1.00 96.50 123 LEU A C 1
ATOM 979 O O . LEU A 1 123 ? -17.039 -4.253 33.185 1.00 96.50 123 LEU A O 1
ATOM 983 N N . GLU A 1 124 ? -15.354 -2.792 32.858 1.00 96.69 124 GLU A N 1
ATOM 984 C CA . GLU A 1 124 ? -15.472 -2.139 34.163 1.00 96.69 124 GLU A CA 1
ATOM 985 C C . GLU A 1 124 ? -16.820 -1.422 34.314 1.00 96.69 124 GLU A C 1
ATOM 987 O O . GLU A 1 124 ? -17.526 -1.623 35.303 1.00 96.69 124 GLU A O 1
ATOM 992 N N . ASN A 1 125 ? -17.275 -0.689 33.292 1.00 98.00 125 ASN A N 1
ATOM 993 C CA . ASN A 1 125 ? -18.610 -0.081 33.295 1.00 98.00 125 ASN A CA 1
ATOM 994 C C . ASN A 1 125 ? -19.727 -1.127 33.457 1.00 98.00 125 ASN A C 1
ATOM 996 O O . ASN A 1 125 ? -20.704 -0.906 34.178 1.00 98.00 125 ASN A O 1
ATOM 1000 N N . LYS A 1 126 ? -19.590 -2.297 32.822 1.00 97.88 126 LYS A N 1
ATOM 1001 C CA . LYS A 1 126 ? -20.544 -3.408 32.966 1.00 97.88 126 LYS A CA 1
ATOM 1002 C C . LYS A 1 126 ? -20.521 -4.020 34.373 1.00 97.88 126 LYS A C 1
ATOM 1004 O O . LYS A 1 126 ? -21.551 -4.524 34.833 1.00 97.88 126 LYS A O 1
ATOM 1009 N N . ARG A 1 127 ? -19.371 -4.024 35.053 1.00 97.88 127 ARG A N 1
ATOM 1010 C CA . ARG A 1 127 ? -19.245 -4.431 36.462 1.00 97.88 127 ARG A CA 1
ATOM 1011 C C . ARG A 1 127 ? -19.923 -3.414 37.378 1.00 97.88 127 ARG A C 1
ATOM 1013 O O . ARG A 1 127 ? -20.843 -3.794 38.097 1.00 97.88 127 ARG A O 1
ATOM 1020 N N . LEU A 1 128 ? -19.551 -2.140 37.263 1.00 98.12 128 LEU A N 1
ATOM 1021 C CA . LEU A 1 128 ? -20.085 -1.045 38.077 1.00 98.12 128 LEU A CA 1
ATOM 1022 C C . LEU A 1 128 ? -21.603 -0.905 37.947 1.00 98.12 128 LEU A C 1
ATOM 1024 O O . LEU A 1 128 ? -22.283 -0.639 38.931 1.00 98.12 128 LEU A O 1
ATOM 1028 N N . LYS A 1 129 ? -22.167 -1.142 36.758 1.00 98.06 129 LYS A N 1
ATOM 1029 C CA . LYS A 1 129 ? -23.622 -1.125 36.569 1.00 98.06 129 LYS A CA 1
ATOM 1030 C C . LYS A 1 129 ? -24.334 -2.212 37.383 1.00 98.06 129 LYS A C 1
ATOM 1032 O O . LYS A 1 129 ? -25.335 -1.922 38.025 1.00 98.06 129 LYS A O 1
ATOM 1037 N N . ARG A 1 130 ? -23.796 -3.438 37.403 1.00 94.56 130 ARG A N 1
ATOM 1038 C CA . ARG A 1 130 ? -24.343 -4.535 38.226 1.00 94.56 130 ARG A CA 1
ATOM 1039 C C . ARG A 1 130 ? -24.231 -4.232 39.716 1.00 94.56 130 ARG A C 1
ATOM 1041 O O . ARG A 1 130 ? -25.151 -4.524 40.470 1.00 94.56 130 ARG A O 1
ATOM 1048 N N . GLU A 1 131 ? -23.111 -3.650 40.125 1.00 95.81 131 GLU A N 1
ATOM 1049 C CA . GLU A 1 131 ? -22.882 -3.243 41.509 1.00 95.81 131 GLU A CA 1
ATOM 1050 C C . GLU A 1 131 ? -23.837 -2.119 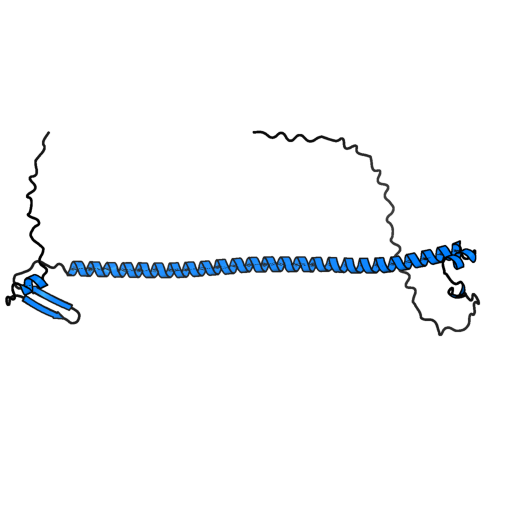41.941 1.00 95.81 131 GLU A C 1
ATOM 1052 O O . GLU A 1 131 ? -24.422 -2.176 43.022 1.00 95.81 131 GLU A O 1
ATOM 1057 N N . LEU A 1 132 ? -24.082 -1.139 41.068 1.00 97.06 132 LEU A N 1
ATOM 1058 C CA . LEU A 1 132 ? -25.071 -0.093 41.304 1.00 97.06 132 LEU A CA 1
ATOM 1059 C C . LEU A 1 132 ? -26.482 -0.675 41.445 1.00 97.06 132 LEU A C 1
ATOM 1061 O O . LEU A 1 132 ? -27.174 -0.340 42.403 1.00 97.06 132 LEU A O 1
ATOM 1065 N N . ASP A 1 133 ? -26.895 -1.562 40.536 1.00 93.31 133 ASP A N 1
ATOM 1066 C CA . ASP A 1 133 ? -28.204 -2.224 40.596 1.00 93.31 133 ASP A CA 1
ATOM 1067 C C . ASP A 1 133 ? -28.368 -3.021 41.903 1.00 93.31 133 ASP A C 1
ATOM 1069 O O . ASP A 1 133 ? -29.427 -2.979 42.534 1.00 93.31 133 ASP A O 1
ATOM 1073 N N . TYR A 1 134 ? -27.300 -3.684 42.358 1.00 93.19 134 TYR A N 1
ATOM 1074 C CA . TYR A 1 134 ? -27.261 -4.382 43.642 1.00 93.19 134 TYR A CA 1
ATOM 1075 C C . TYR A 1 134 ? -27.485 -3.431 44.827 1.00 93.19 134 TYR A C 1
ATOM 1077 O O . TYR A 1 134 ? -28.378 -3.664 45.647 1.00 93.19 134 TYR A O 1
ATOM 1085 N N . TYR A 1 135 ? -26.732 -2.329 44.915 1.00 93.38 135 TYR A N 1
ATOM 1086 C CA . TYR A 1 135 ? -26.890 -1.372 46.014 1.00 93.38 135 TYR A CA 1
ATOM 1087 C C . TYR A 1 135 ? -28.223 -0.627 45.967 1.00 93.38 135 TYR A C 1
ATOM 1089 O O . TYR A 1 135 ? -28.814 -0.380 47.018 1.00 93.38 135 TYR A O 1
ATOM 1097 N N . VAL A 1 136 ? -28.731 -0.306 44.775 1.00 91.75 136 VAL A N 1
ATOM 1098 C CA . VAL A 1 136 ? -30.066 0.279 44.600 1.00 91.75 136 VAL A CA 1
ATOM 1099 C C . VAL A 1 136 ? -31.132 -0.689 45.100 1.00 91.75 136 VAL A C 1
ATOM 1101 O O . VAL A 1 136 ? -31.987 -0.278 45.883 1.00 91.75 136 VAL A O 1
ATOM 1104 N N . GLY A 1 137 ? -31.057 -1.969 44.727 1.00 86.19 137 GLY A N 1
ATOM 1105 C CA . GLY A 1 137 ? -31.976 -2.997 45.216 1.00 86.19 137 GLY A CA 1
ATOM 1106 C C . GLY A 1 137 ? -31.926 -3.133 46.738 1.00 86.19 137 GLY A C 1
ATOM 1107 O O . GLY A 1 137 ? -32.964 -3.138 47.400 1.00 86.19 137 GLY A O 1
ATOM 1108 N N . ARG A 1 138 ? -30.722 -3.139 47.319 1.00 83.50 138 ARG A N 1
ATOM 1109 C CA . ARG A 1 138 ? -30.538 -3.215 48.773 1.00 83.50 138 ARG A CA 1
ATOM 1110 C C . ARG A 1 138 ? -31.065 -1.970 49.497 1.00 83.50 138 ARG A C 1
ATOM 1112 O O . ARG A 1 138 ? -31.699 -2.095 50.542 1.00 83.50 138 ARG A O 1
ATOM 1119 N N . ALA A 1 139 ? -30.844 -0.778 48.946 1.00 86.31 139 ALA A N 1
ATOM 1120 C CA . ALA A 1 139 ? -31.364 0.471 49.495 1.00 86.31 139 ALA A CA 1
ATOM 1121 C C . ALA A 1 139 ? -32.894 0.531 49.410 1.00 86.31 139 ALA A C 1
ATOM 1123 O O . ALA A 1 139 ? -33.545 0.889 50.388 1.00 86.31 139 ALA A O 1
ATOM 1124 N N . GLN A 1 140 ? -33.478 0.128 48.278 1.00 82.50 140 GLN A N 1
ATOM 1125 C CA . GLN A 1 140 ? -34.929 0.018 48.117 1.00 82.50 140 GLN A CA 1
ATOM 1126 C C . GLN A 1 140 ? -35.521 -0.990 49.098 1.00 82.50 140 GLN A C 1
ATOM 1128 O O . GLN A 1 140 ? -36.532 -0.691 49.724 1.00 82.50 140 GLN A O 1
ATOM 1133 N N . TYR A 1 141 ? -34.871 -2.135 49.303 1.00 75.81 141 TYR A N 1
ATOM 1134 C CA . TYR A 1 141 ? -35.278 -3.098 50.319 1.00 75.81 141 TYR A CA 1
ATOM 1135 C C . TYR A 1 141 ? -35.169 -2.532 51.741 1.00 75.81 141 TYR A C 1
ATOM 1137 O O . TYR A 1 141 ? -36.083 -2.697 52.533 1.00 75.81 141 TYR A O 1
ATOM 1145 N N . ALA A 1 142 ? -34.112 -1.799 52.089 1.00 80.88 142 ALA A N 1
ATOM 1146 C CA . ALA A 1 142 ? -34.020 -1.172 53.410 1.00 80.88 142 ALA A CA 1
ATOM 1147 C C . ALA A 1 142 ? -35.101 -0.091 53.627 1.00 80.88 142 ALA A C 1
ATOM 1149 O O . ALA A 1 142 ? -35.622 0.058 54.732 1.00 80.88 142 ALA A O 1
ATOM 1150 N N . LEU A 1 143 ? -35.450 0.655 52.572 1.00 81.00 143 LEU A N 1
ATOM 1151 C CA . LEU A 1 143 ? -36.425 1.746 52.628 1.00 81.00 143 LEU A CA 1
ATOM 1152 C C . LEU A 1 143 ? -37.881 1.244 52.605 1.00 81.00 143 LEU A C 1
ATOM 1154 O O . LEU A 1 143 ? -38.732 1.788 53.307 1.00 81.00 143 LEU A O 1
ATOM 1158 N N . HIS A 1 144 ? -38.161 0.214 51.800 1.00 67.44 144 HIS A N 1
ATOM 1159 C CA . HIS A 1 144 ? -39.502 -0.313 51.516 1.00 67.44 144 HIS A CA 1
ATOM 1160 C C . HIS A 1 144 ? -39.750 -1.728 52.048 1.00 67.44 144 HIS A C 1
ATOM 1162 O O . HIS A 1 144 ? -40.889 -2.167 52.053 1.00 67.44 144 HIS A O 1
ATOM 1168 N N . GLY A 1 145 ? -38.743 -2.445 52.542 1.00 57.84 145 GLY A N 1
ATOM 1169 C CA . GLY A 1 145 ? -38.843 -3.808 53.091 1.00 57.84 145 GLY A CA 1
ATOM 1170 C C . GLY A 1 145 ? -39.596 -3.909 54.418 1.00 57.84 145 GLY A C 1
ATOM 1171 O O . GLY A 1 145 ? -39.716 -4.992 54.978 1.00 57.84 145 GLY A O 1
ATOM 1172 N N . LYS A 1 146 ? -40.158 -2.800 54.910 1.00 55.91 146 LYS A N 1
ATOM 1173 C CA . LYS A 1 146 ? -41.222 -2.825 55.927 1.00 55.91 146 LYS A CA 1
ATOM 1174 C C . LYS A 1 146 ? -42.633 -2.825 55.330 1.00 55.91 146 LYS A C 1
ATOM 1176 O O . LYS A 1 146 ? -43.594 -2.986 56.073 1.00 55.91 146 LYS A O 1
ATOM 1181 N N . ASP A 1 147 ? -42.768 -2.661 54.017 1.00 61.28 147 ASP A N 1
ATOM 1182 C CA . ASP A 1 147 ? -44.035 -2.616 53.296 1.00 61.28 147 ASP A CA 1
ATOM 1183 C C . ASP A 1 147 ? -44.136 -3.811 52.336 1.00 61.28 147 ASP A C 1
ATOM 1185 O O . ASP A 1 147 ? -43.759 -3.757 51.162 1.00 61.28 147 ASP A O 1
ATOM 1189 N N . ALA A 1 148 ? -44.640 -4.929 52.868 1.00 62.91 148 ALA A N 1
ATOM 1190 C CA . ALA A 1 148 ? -44.825 -6.182 52.135 1.00 62.91 148 ALA A CA 1
ATOM 1191 C C . ALA A 1 148 ? -45.631 -5.996 50.833 1.00 62.91 148 ALA A C 1
ATOM 1193 O O . ALA A 1 148 ? -45.376 -6.684 49.844 1.00 62.91 148 ALA A O 1
ATOM 1194 N N . ALA A 1 149 ? -46.540 -5.014 50.799 1.00 67.50 149 ALA A N 1
ATOM 1195 C CA . ALA A 1 149 ? -47.355 -4.710 49.628 1.00 67.50 149 ALA A CA 1
ATOM 1196 C C . ALA A 1 149 ? -46.533 -4.145 48.455 1.00 67.50 149 ALA A C 1
ATOM 1198 O O . ALA A 1 149 ? -46.882 -4.354 47.291 1.00 67.50 149 ALA A O 1
ATOM 1199 N N . TRP A 1 150 ? -45.428 -3.443 48.731 1.00 71.19 150 TRP A N 1
ATOM 1200 C CA . TRP A 1 150 ? -44.543 -2.922 47.687 1.00 71.19 150 TRP A CA 1
ATOM 1201 C C . TRP A 1 150 ? -43.692 -4.029 47.053 1.00 71.19 150 TRP A C 1
ATOM 1203 O O . TRP A 1 150 ? -43.550 -4.063 45.827 1.00 71.19 150 TRP A O 1
ATOM 1213 N N . ALA A 1 151 ? -43.165 -4.951 47.865 1.00 65.19 151 ALA A N 1
ATOM 1214 C CA . ALA A 1 151 ? -42.365 -6.083 47.390 1.00 65.19 151 ALA A CA 1
ATOM 1215 C C . ALA A 1 151 ? -43.192 -7.013 46.486 1.00 65.19 151 ALA A C 1
ATOM 1217 O O . ALA A 1 151 ? -42.771 -7.347 45.376 1.00 65.19 151 ALA A O 1
ATOM 1218 N N . GLU A 1 152 ? -44.418 -7.326 46.912 1.00 69.19 152 GLU A N 1
ATOM 1219 C CA . GLU A 1 152 ? -45.342 -8.184 46.169 1.00 69.19 152 GLU A CA 1
ATOM 1220 C C . GLU A 1 152 ? -45.759 -7.555 44.826 1.00 69.19 152 GLU A C 1
ATOM 1222 O O . GLU A 1 152 ? -45.808 -8.237 43.801 1.00 69.19 152 GLU A O 1
ATOM 1227 N N . LYS A 1 153 ? -45.956 -6.227 44.784 1.00 77.31 153 LYS A N 1
ATOM 1228 C CA . LYS A 1 153 ? -46.315 -5.489 43.560 1.00 77.31 153 LYS A CA 1
ATOM 1229 C C . LYS A 1 153 ? -45.197 -5.447 42.510 1.00 77.31 153 LYS A C 1
ATOM 1231 O O . LYS A 1 153 ? -45.499 -5.374 41.320 1.00 77.31 153 LYS A O 1
ATOM 1236 N N . ASN A 1 154 ? -43.930 -5.470 42.925 1.00 72.75 154 ASN A N 1
ATOM 1237 C CA . ASN A 1 154 ? -42.775 -5.401 42.020 1.00 72.75 154 ASN A CA 1
ATOM 1238 C C . ASN A 1 154 ? -42.162 -6.779 41.705 1.00 72.75 154 ASN A C 1
ATOM 1240 O O . ASN A 1 154 ? -41.146 -6.851 41.020 1.00 72.75 154 ASN A O 1
ATOM 1244 N N . GLY A 1 155 ? -42.786 -7.871 42.162 1.00 70.25 155 GLY A N 1
ATOM 1245 C CA . GLY A 1 155 ? -42.378 -9.237 41.826 1.00 70.25 155 GLY A CA 1
ATOM 1246 C C . GLY A 1 155 ? -41.189 -9.771 42.625 1.00 70.25 155 GLY A C 1
ATOM 1247 O O . GLY A 1 155 ? -40.685 -10.845 42.306 1.00 70.25 155 GLY A O 1
ATOM 1248 N N . TYR A 1 156 ? -40.762 -9.066 43.673 1.00 62.03 156 TYR A N 1
ATOM 1249 C CA . TYR A 1 156 ? -39.765 -9.574 44.609 1.00 62.03 156 TYR A CA 1
ATOM 1250 C C . TYR A 1 156 ? -40.465 -10.492 45.614 1.00 62.03 156 TYR A C 1
ATOM 1252 O O . TYR A 1 156 ? -41.250 -10.031 46.445 1.00 62.03 156 TYR A O 1
ATOM 1260 N N . ARG A 1 157 ? -40.217 -11.806 45.540 1.00 72.38 157 ARG A N 1
ATOM 1261 C CA . ARG A 1 157 ? -40.734 -12.736 46.547 1.00 72.38 157 ARG A CA 1
ATOM 1262 C C . ARG A 1 157 ? -39.899 -12.615 47.814 1.00 72.38 157 ARG A C 1
ATOM 1264 O O . ARG A 1 157 ? -38.690 -12.805 47.789 1.00 72.38 157 ARG A O 1
ATOM 1271 N N . LEU A 1 158 ? -40.570 -12.374 48.939 1.00 61.53 158 LEU A N 1
ATOM 1272 C CA . LEU A 1 158 ? -39.955 -12.363 50.273 1.00 61.53 158 LEU A CA 1
ATOM 1273 C C . LEU A 1 158 ? -39.205 -13.670 50.598 1.00 61.53 158 LEU A C 1
ATOM 1275 O O . LEU A 1 158 ? -38.308 -13.655 51.427 1.00 61.53 158 LEU A O 1
ATOM 1279 N N . SER A 1 159 ? -39.539 -14.778 49.926 1.00 65.00 159 SER A N 1
ATOM 1280 C CA . SER A 1 159 ? -38.857 -16.074 50.046 1.00 65.00 159 SER A CA 1
ATOM 1281 C C . SER A 1 159 ? -37.486 -16.152 49.367 1.00 65.00 159 SER A C 1
ATOM 1283 O O . SER A 1 159 ? -36.745 -17.087 49.644 1.00 65.00 159 SER A O 1
ATOM 1285 N N . ASP A 1 160 ? -37.160 -15.218 48.469 1.00 63.59 160 ASP A N 1
ATOM 1286 C CA . ASP A 1 160 ? -35.876 -15.196 47.748 1.00 63.59 160 ASP A CA 1
ATOM 1287 C C . ASP A 1 160 ? -34.813 -14.394 48.512 1.00 63.59 160 ASP A C 1
ATOM 1289 O O . ASP A 1 160 ? -33.642 -14.354 48.132 1.00 63.59 160 ASP A O 1
ATOM 1293 N N . ILE A 1 161 ? -35.229 -13.743 49.598 1.00 56.09 161 ILE A N 1
ATOM 1294 C CA . ILE A 1 161 ? -34.338 -13.091 50.541 1.00 56.09 161 ILE A CA 1
ATOM 1295 C C . ILE A 1 161 ? -33.829 -14.202 51.454 1.00 56.09 161 ILE A C 1
ATOM 1297 O O . ILE A 1 161 ? -34.651 -14.815 52.143 1.00 56.09 161 ILE A O 1
ATOM 1301 N N . PRO A 1 162 ? -32.518 -14.505 51.462 1.00 54.56 162 PRO A N 1
ATOM 1302 C CA . PRO A 1 162 ? -31.982 -15.430 52.443 1.00 54.56 162 PRO A CA 1
ATOM 1303 C C . PRO A 1 162 ? -32.368 -14.876 53.810 1.00 54.56 162 PRO A C 1
ATOM 1305 O O . PRO A 1 162 ? -32.055 -13.724 54.121 1.00 54.56 162 PRO A O 1
ATOM 1308 N N . ALA A 1 163 ? -33.130 -15.658 54.577 1.00 49.31 163 ALA A N 1
ATOM 1309 C CA . ALA A 1 163 ? -33.374 -15.342 55.970 1.00 49.31 163 ALA A CA 1
ATOM 1310 C C . ALA A 1 163 ? -31.992 -15.128 56.592 1.00 49.31 163 ALA A C 1
ATOM 1312 O O . ALA A 1 163 ? -31.168 -16.042 56.553 1.00 49.31 163 ALA A O 1
ATOM 1313 N N . SER A 1 164 ? -31.696 -13.905 57.050 1.00 55.56 164 SER A N 1
ATOM 1314 C CA . SER A 1 164 ? -30.546 -13.709 57.922 1.00 55.56 164 SER A CA 1
ATOM 1315 C C . SER A 1 164 ? -30.922 -14.411 59.214 1.00 55.56 164 SER A C 1
ATOM 1317 O O . SER A 1 164 ? -31.661 -13.873 60.041 1.00 55.56 164 SER A O 1
ATOM 1319 N N . ASP A 1 165 ? -30.529 -15.673 59.284 1.00 52.41 165 ASP A N 1
ATOM 1320 C CA . ASP A 1 165 ? -30.495 -16.444 60.505 1.00 52.41 165 ASP A CA 1
ATOM 1321 C C . ASP A 1 165 ? -29.418 -15.780 61.364 1.00 52.41 165 ASP A C 1
ATOM 1323 O O . ASP A 1 165 ? -28.237 -16.082 61.252 1.00 52.41 165 ASP A O 1
ATOM 1327 N N . ASP A 1 166 ? -29.828 -14.752 62.108 1.00 52.56 166 ASP A N 1
ATOM 1328 C CA . ASP A 1 166 ? -29.016 -14.013 63.086 1.00 52.56 166 ASP A CA 1
ATOM 1329 C C . ASP A 1 166 ? -28.806 -14.863 64.362 1.00 52.56 166 ASP A C 1
ATOM 1331 O O . ASP A 1 166 ? -28.618 -14.334 65.458 1.00 52.56 166 ASP A O 1
ATOM 1335 N N . GLU A 1 167 ? -28.871 -16.191 64.238 1.00 48.59 167 GLU A N 1
ATOM 1336 C CA . GLU A 1 167 ? -28.393 -17.113 65.258 1.00 48.59 167 GLU A CA 1
ATOM 1337 C C . GLU A 1 167 ? -26.862 -17.135 65.146 1.00 48.59 167 GLU A C 1
ATOM 1339 O O . GLU A 1 167 ? -26.257 -17.797 64.303 1.00 48.59 167 GLU A O 1
ATOM 1344 N N . ASP A 1 168 ? -26.264 -16.293 65.981 1.00 57.72 168 ASP A N 1
ATOM 1345 C CA . ASP A 1 168 ? -24.850 -16.218 66.334 1.00 57.72 168 ASP A CA 1
ATOM 1346 C C . ASP A 1 168 ? -24.414 -17.570 66.940 1.00 57.72 168 ASP A C 1
ATOM 1348 O O . ASP A 1 168 ? -24.381 -17.743 68.158 1.00 57.72 168 ASP A O 1
ATOM 1352 N N . ASP A 1 169 ? -24.186 -18.573 66.086 1.00 58.41 169 ASP A N 1
ATOM 1353 C CA . ASP A 1 169 ? -23.713 -19.902 66.483 1.00 58.41 169 ASP A CA 1
ATOM 1354 C C . ASP A 1 169 ? -22.185 -19.969 66.303 1.00 58.41 169 ASP A C 1
ATOM 1356 O O . ASP A 1 169 ? -21.648 -20.256 65.229 1.00 58.41 169 ASP A O 1
ATOM 1360 N N . ASP A 1 170 ? -21.482 -19.644 67.389 1.00 65.31 170 ASP A N 1
ATOM 1361 C CA . ASP A 1 170 ? -20.026 -19.689 67.568 1.00 65.31 170 ASP A CA 1
ATOM 1362 C C . ASP A 1 170 ? -19.458 -21.135 67.577 1.00 65.31 170 ASP A C 1
ATOM 1364 O O . ASP A 1 170 ? -18.632 -21.474 68.430 1.00 65.31 170 ASP A O 1
ATOM 1368 N N . GLU A 1 171 ? -19.851 -22.029 66.658 1.00 56.66 171 GLU A N 1
ATOM 1369 C CA . GLU A 1 171 ? -19.265 -23.380 66.623 1.00 56.66 171 GLU A CA 1
ATOM 1370 C C . GLU A 1 171 ? -18.975 -23.950 65.214 1.00 56.66 171 GLU A C 1
ATOM 1372 O O . GLU A 1 171 ? -19.804 -24.534 64.522 1.00 56.66 171 GLU A O 1
ATOM 1377 N N . ASP A 1 172 ? -17.681 -23.844 64.890 1.00 54.94 172 ASP A N 1
ATOM 1378 C CA . ASP A 1 172 ? -16.836 -24.673 64.016 1.00 54.94 172 ASP A CA 1
ATOM 1379 C C . ASP A 1 172 ? -16.585 -24.219 62.546 1.00 54.94 172 ASP A C 1
ATOM 1381 O O . ASP A 1 172 ? -17.503 -24.073 61.733 1.00 54.94 172 ASP A O 1
ATOM 1385 N N . PRO A 1 173 ? -15.306 -24.020 62.137 1.00 55.72 173 PRO A N 1
ATOM 1386 C CA . PRO A 1 173 ? -14.934 -23.276 60.942 1.00 55.72 173 PRO A CA 1
ATOM 1387 C C . PRO A 1 173 ? -14.539 -24.216 59.799 1.00 55.72 173 PRO A C 1
ATOM 1389 O O . PRO A 1 173 ? -13.365 -24.322 59.460 1.00 55.72 173 PRO A O 1
ATOM 1392 N N . THR A 1 174 ? -15.474 -24.925 59.164 1.00 56.09 174 THR A N 1
ATOM 1393 C CA . THR A 1 174 ? -15.097 -25.695 57.958 1.00 56.09 174 THR A CA 1
ATOM 1394 C C . THR A 1 174 ? -16.234 -25.843 56.953 1.00 56.09 174 THR A C 1
ATOM 1396 O O . THR A 1 174 ? -16.723 -26.941 56.704 1.00 56.09 174 THR A O 1
ATOM 1399 N N . GLY A 1 175 ? -16.672 -24.742 56.334 1.00 53.03 175 GLY A N 1
ATOM 1400 C CA . GLY A 1 175 ? -17.712 -24.870 55.308 1.00 53.03 175 GLY A CA 1
ATOM 1401 C C . GLY A 1 175 ? -18.098 -23.652 54.478 1.00 53.03 175 GLY A C 1
ATOM 1402 O O . GLY A 1 175 ? -19.066 -23.760 53.731 1.00 53.03 175 GLY A O 1
ATOM 1403 N N . LEU A 1 176 ? -17.390 -22.521 54.552 1.00 48.94 176 LEU A N 1
ATOM 1404 C CA . LEU A 1 176 ? -17.700 -21.351 53.721 1.00 48.94 176 LEU A CA 1
ATOM 1405 C C . LEU A 1 176 ? -16.666 -21.167 52.603 1.00 48.94 176 LEU A C 1
ATOM 1407 O O . LEU A 1 176 ? -15.468 -21.334 52.845 1.00 48.94 176 LEU A O 1
ATOM 1411 N N . PRO A 1 177 ? -17.090 -20.796 51.381 1.00 40.56 177 PRO A N 1
ATOM 1412 C CA . PRO A 1 177 ? -16.159 -20.355 50.364 1.00 40.56 177 PRO A CA 1
ATOM 1413 C C . PRO A 1 177 ? -15.550 -19.042 50.853 1.00 40.56 177 PRO A C 1
ATOM 1415 O O . PRO A 1 177 ? -16.243 -18.038 51.000 1.00 40.56 177 PRO A O 1
ATOM 1418 N N . THR A 1 178 ? -14.248 -19.053 51.121 1.00 46.41 178 THR A N 1
ATOM 1419 C CA . THR A 1 178 ? -13.458 -17.846 51.350 1.00 46.41 178 THR A CA 1
ATOM 1420 C C . THR A 1 178 ? -13.417 -17.045 50.049 1.00 46.41 178 THR A C 1
ATOM 1422 O O . THR A 1 178 ? -12.479 -17.134 49.264 1.00 46.41 178 THR A O 1
ATOM 1425 N N . ILE A 1 179 ? -14.469 -16.277 49.785 1.00 52.44 179 ILE A N 1
ATOM 1426 C CA . ILE A 1 179 ? -14.345 -15.056 48.999 1.00 52.44 179 ILE A CA 1
ATOM 1427 C C . ILE A 1 179 ? -13.643 -14.076 49.921 1.00 52.44 179 ILE A C 1
ATOM 1429 O O . ILE A 1 179 ? -14.261 -13.446 50.772 1.00 52.44 179 ILE A O 1
ATOM 1433 N N . THR A 1 180 ? -12.318 -14.035 49.816 1.00 48.00 180 THR A N 1
ATOM 1434 C CA . THR A 1 180 ? -11.509 -12.990 50.425 1.00 48.00 180 THR A CA 1
ATOM 1435 C C . THR A 1 180 ? -12.078 -11.665 49.932 1.00 48.00 180 THR A C 1
ATOM 1437 O O . THR A 1 180 ? -11.975 -11.344 48.747 1.00 48.00 180 THR A O 1
ATOM 1440 N N . GLU A 1 181 ? -12.743 -10.924 50.815 1.00 50.66 181 GLU A N 1
ATOM 1441 C CA . GLU A 1 181 ? -13.031 -9.513 50.607 1.00 50.66 181 GLU A CA 1
ATOM 1442 C C . GLU A 1 181 ? -11.686 -8.778 50.583 1.00 50.66 181 GLU A C 1
ATOM 1444 O O . GLU A 1 181 ? -11.253 -8.185 51.568 1.00 50.66 181 GLU A O 1
ATOM 1449 N N . ASP A 1 182 ? -11.000 -8.827 49.441 1.00 48.50 182 ASP A N 1
ATOM 1450 C CA . ASP A 1 182 ? -9.992 -7.836 49.088 1.00 48.50 182 ASP A CA 1
ATOM 1451 C C . ASP A 1 182 ? -10.749 -6.541 48.791 1.00 48.50 182 ASP A C 1
ATOM 1453 O O . ASP A 1 182 ? -11.010 -6.164 47.648 1.00 48.50 182 ASP A O 1
ATOM 1457 N N . ILE A 1 183 ? -11.168 -5.881 49.871 1.00 59.31 183 ILE A N 1
ATOM 1458 C CA . ILE A 1 183 ? -11.589 -4.489 49.860 1.00 59.31 183 ILE A CA 1
ATOM 1459 C C . ILE A 1 183 ? -10.415 -3.715 49.253 1.00 59.31 183 ILE A C 1
ATOM 1461 O O . ILE A 1 183 ? -9.340 -3.679 49.864 1.00 59.31 183 ILE A O 1
ATOM 1465 N N . PRO A 1 184 ? -10.563 -3.074 48.081 1.00 50.94 184 PRO A N 1
ATOM 1466 C CA . PRO A 1 184 ? -9.508 -2.229 47.558 1.00 50.94 184 PRO A CA 1
ATOM 1467 C C . PRO A 1 184 ? -9.307 -1.080 48.550 1.00 50.94 184 PRO A C 1
ATOM 1469 O O . PRO A 1 184 ? -10.112 -0.154 48.615 1.00 50.94 184 PRO A O 1
ATOM 1472 N N . GLN A 1 185 ? -8.222 -1.109 49.329 1.00 50.25 185 GLN A N 1
ATOM 1473 C CA . GLN A 1 185 ? -7.855 -0.026 50.254 1.00 50.25 185 GLN A CA 1
ATOM 1474 C C . GLN A 1 185 ? -7.393 1.252 49.534 1.00 50.25 185 GLN A C 1
ATOM 1476 O O . GLN A 1 185 ? -6.791 2.141 50.138 1.00 50.25 185 GLN A O 1
ATOM 1481 N N . HIS A 1 186 ? -7.675 1.389 48.239 1.00 52.03 186 HIS A N 1
ATOM 1482 C CA . HIS A 1 186 ? -7.332 2.587 47.502 1.00 52.03 186 HIS A CA 1
ATOM 1483 C C . HIS A 1 186 ? -8.419 3.643 47.698 1.00 52.03 186 HIS A C 1
ATOM 1485 O O . HIS A 1 186 ? -9.256 3.881 46.834 1.00 52.03 186 HIS A O 1
ATOM 1491 N N . ILE A 1 187 ? -8.380 4.312 48.850 1.00 57.03 187 ILE A N 1
ATOM 1492 C CA . ILE A 1 187 ? -8.995 5.631 48.999 1.00 57.03 187 ILE A CA 1
ATOM 1493 C C . ILE A 1 187 ? -8.251 6.546 48.014 1.00 57.03 187 ILE A C 1
ATOM 1495 O O . ILE A 1 187 ? -7.039 6.735 48.167 1.00 57.03 187 ILE A O 1
ATOM 1499 N N . PRO A 1 188 ? -8.902 7.115 46.984 1.00 50.75 188 PRO A N 1
ATOM 1500 C CA . PRO A 1 188 ? -8.280 8.159 46.193 1.00 50.75 188 PRO A CA 1
ATOM 1501 C C . PRO A 1 188 ? -8.062 9.338 47.136 1.00 50.75 188 PRO A C 1
ATOM 1503 O O . PRO A 1 188 ? -9.018 9.919 47.652 1.00 50.75 188 PRO A O 1
ATOM 1506 N N . VAL A 1 189 ? -6.802 9.671 47.408 1.00 54.84 189 VAL A N 1
ATOM 1507 C CA . VAL A 1 189 ? -6.456 10.906 48.110 1.00 54.84 189 VAL A CA 1
ATOM 1508 C C . VAL A 1 189 ? -6.863 12.049 47.187 1.00 54.84 189 VAL A C 1
ATOM 1510 O O . VAL A 1 189 ? -6.130 12.418 46.274 1.00 54.84 189 VAL A O 1
ATOM 1513 N N . ILE A 1 190 ? -8.075 12.567 47.386 1.00 57.81 190 ILE A N 1
ATOM 1514 C CA . ILE A 1 190 ? -8.553 13.776 46.721 1.00 57.81 190 ILE A CA 1
ATOM 1515 C C . ILE A 1 190 ? -7.636 14.910 47.200 1.00 57.81 190 ILE A C 1
ATOM 1517 O O . ILE A 1 190 ? -7.607 15.190 48.404 1.00 57.81 190 ILE A O 1
ATOM 1521 N N . PRO A 1 191 ? -6.866 15.566 46.313 1.00 56.94 191 PRO A N 1
ATOM 1522 C CA . PRO A 1 191 ? -6.057 16.706 46.708 1.00 56.94 191 PRO A CA 1
ATOM 1523 C C . PRO A 1 191 ? -6.971 17.799 47.272 1.00 56.94 191 PRO A C 1
ATOM 1525 O O . PRO A 1 191 ? -8.058 18.020 46.726 1.00 56.94 191 PRO A O 1
ATOM 1528 N N . PRO A 1 192 ? -6.559 18.515 48.331 1.00 50.84 192 PRO A N 1
ATOM 1529 C CA . PRO A 1 192 ? -7.316 19.638 48.850 1.00 50.84 192 PRO A CA 1
ATOM 1530 C C . PRO A 1 192 ? -7.604 20.622 47.722 1.00 50.84 192 PRO A C 1
ATOM 1532 O O . PRO A 1 192 ? -6.696 21.121 47.055 1.00 50.84 192 PRO A O 1
ATOM 1535 N N . ASN A 1 193 ? -8.892 20.865 47.517 1.00 46.34 193 ASN A N 1
ATOM 1536 C CA . ASN A 1 193 ? -9.430 21.764 46.517 1.00 46.34 193 ASN A CA 1
ATOM 1537 C C . ASN A 1 193 ? -8.864 23.176 46.759 1.00 46.34 193 ASN A C 1
ATOM 1539 O O . ASN A 1 193 ? -9.333 23.919 47.624 1.00 46.34 193 ASN A O 1
ATOM 1543 N N . SER A 1 194 ? -7.804 23.520 46.027 1.00 51.66 194 SER A N 1
ATOM 1544 C CA . SER A 1 194 ? -7.2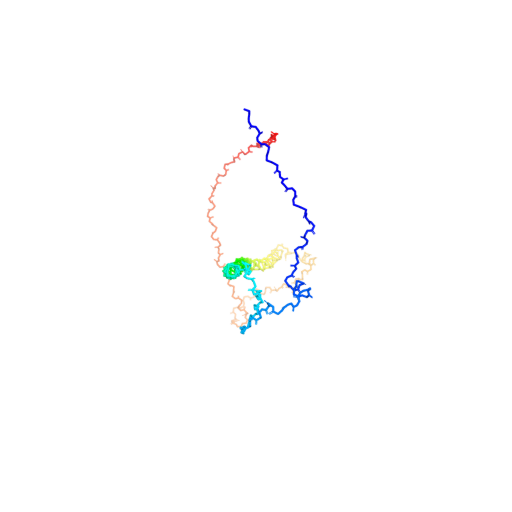68 24.872 45.947 1.00 51.66 194 SER A CA 1
ATOM 1545 C C . SER A 1 194 ? -8.345 25.748 45.320 1.00 51.66 194 SER A C 1
ATOM 1547 O O . SER A 1 194 ? -8.623 25.676 44.124 1.00 51.66 194 SER A O 1
ATOM 1549 N N . ARG A 1 195 ? -8.998 26.543 46.169 1.00 51.62 195 ARG A N 1
ATOM 1550 C CA . ARG A 1 195 ? -9.943 27.601 45.811 1.00 51.62 195 ARG A CA 1
ATOM 1551 C C . ARG A 1 195 ? -9.267 28.578 44.839 1.00 51.62 195 ARG A C 1
ATOM 1553 O O . ARG A 1 195 ? -8.692 29.585 45.243 1.00 51.62 195 ARG A O 1
ATOM 1560 N N . ALA A 1 196 ? -9.360 28.298 43.546 1.00 46.31 196 ALA A N 1
ATOM 1561 C CA . ALA A 1 196 ? -9.034 29.258 42.508 1.00 46.31 196 ALA A CA 1
ATOM 1562 C C . ALA A 1 196 ? -10.239 30.188 42.319 1.00 46.31 196 ALA A C 1
ATOM 1564 O O . ALA A 1 196 ? -11.286 29.799 41.799 1.00 46.31 196 ALA A O 1
ATOM 1565 N N . HIS A 1 197 ? -10.098 31.431 42.775 1.00 47.09 197 HIS A N 1
ATOM 1566 C CA . HIS A 1 197 ? -11.005 32.520 42.436 1.00 47.09 197 HIS A CA 1
ATOM 1567 C C . HIS A 1 197 ? -10.973 32.758 40.919 1.00 47.09 197 HIS A C 1
ATOM 1569 O O . HIS A 1 197 ? -10.080 33.426 40.400 1.00 47.09 197 HIS A O 1
ATOM 1575 N N . ILE A 1 198 ? -11.967 32.237 40.202 1.00 45.28 198 ILE A N 1
ATOM 1576 C CA . ILE A 1 198 ? -12.239 32.629 38.819 1.00 45.28 198 ILE A CA 1
ATOM 1577 C C . ILE A 1 198 ? -12.839 34.038 38.817 1.00 45.28 198 ILE A C 1
ATOM 1579 O O . ILE A 1 198 ? -14.017 34.252 39.098 1.00 45.28 198 ILE A O 1
ATOM 1583 N N . THR A 1 199 ? -11.993 35.023 38.522 1.00 46.09 199 THR A N 1
ATOM 1584 C CA . THR A 1 199 ? -12.432 36.364 38.141 1.00 46.09 199 THR A CA 1
ATOM 1585 C C . THR A 1 199 ? -13.005 36.295 36.729 1.00 46.09 199 THR A C 1
ATOM 1587 O O . THR A 1 199 ? -12.337 35.918 35.768 1.00 46.09 199 THR A O 1
ATOM 1590 N N . SER A 1 200 ? -14.291 36.615 36.622 1.00 45.81 200 SER A N 1
ATOM 1591 C CA . SER A 1 200 ? -15.043 36.647 35.373 1.00 45.81 200 SER A CA 1
ATOM 1592 C C . SER A 1 200 ? -14.430 37.685 34.420 1.00 45.81 200 SER A C 1
ATOM 1594 O O . SER A 1 200 ? -14.484 38.886 34.687 1.00 45.81 200 SER A O 1
ATOM 1596 N N . LYS A 1 201 ? -13.812 37.237 33.318 1.00 56.19 201 LYS A N 1
ATOM 1597 C CA . LYS A 1 201 ? -13.406 38.107 32.205 1.00 56.19 201 LYS A CA 1
ATOM 1598 C C . LYS A 1 201 ? -14.524 38.140 31.168 1.00 56.19 201 LYS A C 1
ATOM 1600 O O . LYS A 1 201 ? -14.900 37.126 30.594 1.00 56.19 201 LYS A O 1
ATOM 1605 N N . LYS A 1 202 ? -15.035 39.346 30.943 1.00 57.44 202 LYS A N 1
ATOM 1606 C CA . LYS A 1 202 ? -16.042 39.699 29.945 1.00 57.44 202 LYS A CA 1
ATOM 1607 C C . LYS A 1 202 ? -15.382 39.708 28.560 1.00 57.44 202 LYS A C 1
ATOM 1609 O O . LYS A 1 202 ? -14.645 40.642 28.258 1.00 57.44 202 LYS A O 1
ATOM 1614 N N . SER A 1 203 ? -15.619 38.696 27.726 1.00 54.09 203 SER A N 1
ATOM 1615 C CA . SER A 1 203 ? -15.296 38.771 26.296 1.00 54.09 203 SER A CA 1
ATOM 1616 C C . SER A 1 203 ? -16.439 39.486 25.578 1.00 54.09 203 SER A C 1
ATOM 1618 O O . SER A 1 203 ? -17.529 38.940 25.417 1.00 54.09 203 SER A O 1
ATOM 1620 N N . GLY A 1 204 ? -16.208 40.749 25.220 1.00 51.00 204 GLY A N 1
ATOM 1621 C CA . GLY A 1 204 ? -17.063 41.495 24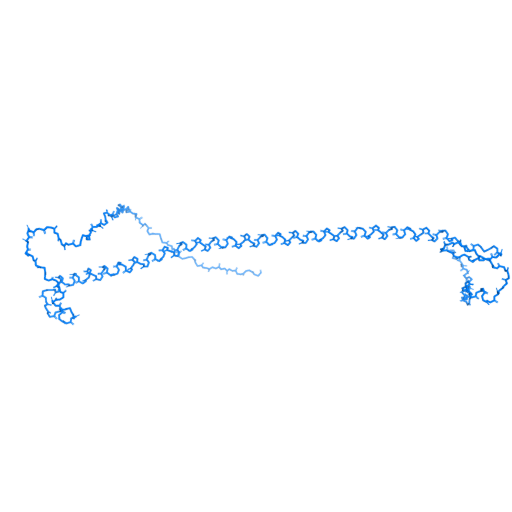.305 1.00 51.00 204 GLY A CA 1
ATOM 1622 C C . GLY A 1 204 ? -16.815 41.037 22.871 1.00 51.00 204 GLY A C 1
ATOM 1623 O O . GLY A 1 204 ? -15.671 40.940 22.438 1.00 51.00 204 GLY A O 1
ATOM 1624 N N . ASN A 1 205 ? -17.903 40.743 22.169 1.00 55.84 205 ASN A N 1
ATOM 1625 C CA . ASN A 1 205 ? -17.938 40.309 20.778 1.00 55.84 205 ASN A CA 1
ATOM 1626 C C . ASN A 1 205 ? -17.363 41.391 19.848 1.00 55.84 205 ASN A C 1
ATOM 1628 O O . ASN A 1 205 ? -17.835 42.527 19.863 1.00 55.84 205 ASN A O 1
ATOM 1632 N N . GLY A 1 206 ? -16.379 41.025 19.024 1.00 48.59 206 GLY A N 1
ATOM 1633 C CA . GLY A 1 206 ? -15.876 41.827 17.909 1.00 48.59 206 GLY A CA 1
ATOM 1634 C C . GLY A 1 206 ? -16.249 41.150 16.597 1.00 48.59 206 GLY A C 1
ATOM 1635 O O . GLY A 1 206 ? -15.768 40.062 16.303 1.00 48.59 206 GLY A O 1
ATOM 1636 N N . SER A 1 207 ? -17.168 41.784 15.874 1.00 58.91 207 SER A N 1
ATOM 1637 C CA . SER A 1 207 ? -17.774 41.321 14.630 1.00 58.91 207 SER A CA 1
ATOM 1638 C C . SER A 1 207 ? -16.791 41.297 13.459 1.00 58.91 207 SER A C 1
ATOM 1640 O O . SER A 1 207 ? -15.902 42.133 13.334 1.00 58.91 207 SER A O 1
ATOM 1642 N N . GLN A 1 208 ? -17.048 40.335 12.587 1.00 56.31 208 GLN A N 1
ATOM 1643 C CA . GLN A 1 208 ? -16.470 40.048 11.284 1.00 56.31 208 GLN A CA 1
ATOM 1644 C C . GLN A 1 208 ? -16.612 41.215 10.292 1.00 56.31 208 GLN A C 1
ATOM 1646 O O . GLN A 1 208 ? -17.719 41.713 10.100 1.00 56.31 208 GLN A O 1
ATOM 1651 N N . VAL A 1 209 ? -15.510 41.596 9.636 1.00 53.91 209 VAL A N 1
ATOM 1652 C CA . VAL A 1 209 ? -15.482 42.303 8.342 1.00 53.91 209 VAL A CA 1
ATOM 1653 C C . VAL A 1 209 ? -14.264 41.775 7.580 1.00 53.91 209 VAL A C 1
ATOM 1655 O O . VAL A 1 209 ? -13.130 42.023 7.980 1.00 53.91 209 VAL A O 1
ATOM 1658 N N . ILE A 1 210 ? -14.501 40.998 6.525 1.00 59.38 210 ILE A N 1
ATOM 1659 C CA . ILE A 1 210 ? -13.516 40.722 5.476 1.00 59.38 210 ILE A CA 1
ATOM 1660 C C . ILE A 1 210 ? -14.026 41.518 4.275 1.00 59.38 210 ILE A C 1
ATOM 1662 O O . ILE A 1 210 ? -15.112 41.234 3.775 1.00 59.38 210 ILE A O 1
ATOM 1666 N N . GLU A 1 211 ? -13.297 42.567 3.903 1.00 60.38 211 GLU A N 1
ATOM 1667 C CA . GLU A 1 211 ? -13.478 43.280 2.639 1.00 60.38 211 GLU A CA 1
ATOM 1668 C C . GLU A 1 211 ? -12.650 42.568 1.568 1.00 60.38 211 GLU A C 1
ATOM 1670 O O . GLU A 1 211 ? -11.428 42.455 1.687 1.00 60.38 211 GLU A O 1
ATOM 1675 N N . ASP A 1 212 ? -13.332 42.093 0.529 1.00 55.62 212 ASP A N 1
ATOM 1676 C CA . ASP A 1 212 ? -12.718 41.663 -0.720 1.00 55.62 212 ASP A CA 1
ATOM 1677 C C . ASP A 1 212 ? -12.236 42.901 -1.488 1.00 55.62 212 ASP A C 1
ATOM 1679 O O . ASP A 1 212 ? -13.020 43.798 -1.811 1.00 55.62 212 ASP A O 1
ATOM 1683 N N . HIS A 1 213 ? -10.944 42.943 -1.806 1.00 54.59 213 HIS A N 1
ATOM 1684 C CA . HIS A 1 213 ? -10.375 43.909 -2.739 1.00 54.59 213 HIS A CA 1
ATOM 1685 C C . HIS A 1 213 ? -10.259 43.276 -4.134 1.00 54.59 213 HIS A C 1
ATOM 1687 O O . HIS A 1 213 ? -9.710 42.183 -4.278 1.00 54.59 213 HIS A O 1
ATOM 1693 N N . CYS A 1 214 ? -10.797 43.987 -5.133 1.00 53.97 214 CYS A N 1
ATOM 1694 C CA . CYS A 1 214 ? -10.544 43.785 -6.564 1.00 53.97 214 CYS A CA 1
ATOM 1695 C C . CYS A 1 214 ? -9.072 44.010 -6.928 1.00 53.97 214 CYS A C 1
ATOM 1697 O O . CYS A 1 214 ? -8.448 44.904 -6.307 1.00 53.97 214 CYS A O 1
#

Organism: Sphaerobolus stellatus (strain SS14) (NCBI:txid990650)